Protein 3TKA (pdb70)

CATH classification: 3.40.50.150 (+1 more: 1.10.150.170)

GO terms:
  GO:0071424 rRNA (cytosine-N4-)-methyltransferase activity (F, IDA)
  GO:0005737 cytoplasm (C, IDA)
  GO:0005829 cytosol (C, IDA)
  GO:0042803 protein homodimerization activity (F, IDA)
  GO:0070475 rRNA base methylation (P, IMP)

Nearest PDB structures (foldseek):
  3tka-assembly1_A-2  TM=1.004E+00  e=1.136E-60  Escherichia coli K-12
  1wg8-assembly2_B  TM=9.439E-01  e=3.857E-32  Thermus thermophilus
  1n2x-assembly1_A  TM=9.020E-01  e=1.148E-28  Thermotoga maritima
  8ipk-assembly1_A  TM=8.976E-01  e=7.540E-28  Homo sapiens
  1n2x-assembly2_B  TM=8.901E-01  e=4.864E-25  Thermotoga maritima

Radius of gyration: 19.72 Å; Cα contacts (8 Å, |Δi|>4): 583; chains: 1; bounding box: 43×58×46 Å

Structure (mmCIF, N/CA/C/O backbone):
data_3TKA
#
_entry.id   3TKA
#
_cell.length_a   85.660
_cell.length_b   85.660
_cell.length_c   107.059
_cell.angle_alpha   90.00
_cell.angle_beta   90.00
_cell.angle_gamma   90.00
#
_symmetry.space_group_name_H-M   'I 41'
#
loop_
_entity.id
_entity.type
_entity.pdbx_description
1 polymer 'Ribosomal RNA small subunit methyltransferase H'
2 non-polymer S-ADENOSYLMETHIONINE
3 non-polymer 4-AMINO-1-BETA-D-RIBOFURANOSYL-2(1H)-PYRIMIDINONE
4 non-polymer 'SULFATE ION'
5 non-polymer 'TETRAETHYLENE GLYCOL'
6 water water
#
loop_
_atom_site.group_PDB
_atom_site.id
_atom_site.type_symbol
_atom_site.label_atom_id
_atom_site.label_alt_id
_atom_site.label_comp_id
_atom_site.label_asym_id
_atom_site.label_entity_id
_atom_site.label_seq_id
_atom_site.pdbx_PDB_ins_code
_atom_site.Cartn_x
_atom_site.Cartn_y
_atom_site.Cartn_z
_atom_site.occupancy
_atom_site.B_iso_or_equiv
_atom_site.auth_seq_id
_atom_site.auth_comp_id
_atom_site.auth_asym_id
_atom_site.auth_atom_id
_atom_site.pdbx_PDB_model_num
ATOM 1 N N . THR A 1 42 ? 47.233 5.801 0.945 1.00 79.18 8 THR A N 1
ATOM 2 C CA . THR A 1 42 ? 45.904 5.793 1.557 1.00 77.16 8 THR A CA 1
ATOM 3 C C . THR A 1 42 ? 45.896 6.518 2.901 1.00 72.59 8 THR A C 1
ATOM 4 O O . THR A 1 42 ? 46.931 6.637 3.564 1.00 71.94 8 THR A O 1
ATOM 8 N N . THR A 1 43 ? 44.725 7.005 3.302 1.00 52.62 9 THR A N 1
ATOM 9 C CA . THR A 1 43 ? 44.608 7.710 4.575 1.00 48.44 9 THR A CA 1
ATOM 10 C C . THR A 1 43 ? 43.652 7.035 5.546 1.00 48.74 9 THR A C 1
ATOM 11 O O . THR A 1 43 ? 42.730 6.320 5.152 1.00 46.08 9 THR A O 1
ATOM 15 N N . VAL A 1 44 ? 43.900 7.277 6.826 1.00 49.20 10 VAL A N 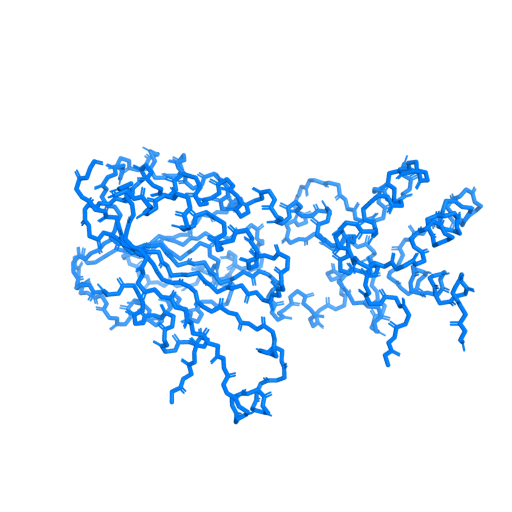1
ATOM 16 C CA . VAL A 1 44 ? 42.990 6.882 7.879 1.00 49.57 10 VAL A CA 1
ATOM 17 C C . VAL A 1 44 ? 41.670 7.615 7.679 1.00 47.42 10 VAL A C 1
ATOM 18 O O . VAL A 1 44 ? 40.597 7.001 7.645 1.00 45.21 10 VAL A O 1
ATOM 22 N N . LEU A 1 45 ? 41.755 8.925 7.498 1.00 53.51 11 LEU A N 1
ATOM 23 C CA . LEU A 1 45 ? 40.570 9.767 7.449 1.00 52.75 11 LEU A CA 1
ATOM 24 C C . LEU A 1 45 ? 39.601 9.414 6.327 1.00 53.04 11 LEU A C 1
ATOM 25 O O . LEU A 1 45 ? 38.391 9.455 6.531 1.00 55.30 11 LEU A O 1
ATOM 30 N N . LEU A 1 46 ? 40.105 9.078 5.146 1.00 47.07 12 LEU A N 1
ATOM 31 C CA . LEU A 1 46 ? 39.194 8.744 4.058 1.00 48.10 12 LEU A CA 1
ATOM 32 C C . LEU A 1 46 ? 39.108 7.257 3.706 1.00 47.65 12 LEU A C 1
ATOM 33 O O . LEU A 1 46 ? 38.036 6.661 3.780 1.00 48.00 12 LEU A O 1
ATOM 38 N N . ASP A 1 47 ? 40.234 6.666 3.322 1.00 49.51 13 ASP A N 1
ATOM 39 C CA . ASP A 1 47 ? 40.265 5.265 2.899 1.00 51.99 13 ASP A CA 1
ATOM 40 C C . ASP A 1 47 ? 39.938 4.228 3.978 1.00 50.80 13 ASP A C 1
ATOM 41 O O . 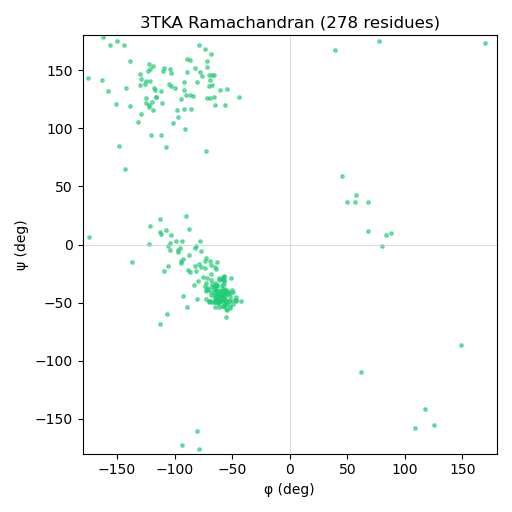ASP A 1 47 ? 39.196 3.280 3.733 1.00 50.10 13 ASP A O 1
ATOM 46 N N . GLU A 1 48 ? 40.488 4.425 5.169 1.00 39.78 14 GLU A N 1
ATOM 47 C CA . GLU A 1 48 ? 40.301 3.500 6.289 1.00 39.79 14 GLU A CA 1
ATOM 48 C C . GLU A 1 48 ? 38.891 3.631 6.845 1.00 38.58 14 GLU A C 1
ATOM 49 O O . GLU A 1 48 ? 38.245 2.642 7.195 1.00 41.25 14 GLU A O 1
ATOM 55 N N . ALA A 1 49 ? 38.394 4.855 6.887 1.00 40.37 15 ALA A N 1
ATOM 56 C CA . ALA A 1 49 ? 37.066 5.076 7.423 1.00 40.12 15 ALA A CA 1
ATOM 57 C C . ALA A 1 49 ? 36.012 4.369 6.565 1.00 41.42 15 ALA A C 1
ATOM 58 O O . ALA A 1 49 ? 35.112 3.705 7.089 1.00 41.19 15 ALA A O 1
ATOM 60 N N . VAL A 1 50 ? 36.148 4.498 5.249 1.00 39.10 16 VAL A N 1
ATOM 61 C CA . VAL A 1 50 ? 35.243 3.851 4.303 1.00 40.65 16 VAL A CA 1
ATOM 62 C C . VAL A 1 50 ? 35.389 2.319 4.305 1.00 39.75 16 VAL A C 1
ATOM 63 O O . VAL A 1 50 ? 34.394 1.598 4.236 1.00 39.17 16 VAL A O 1
ATOM 67 N N . ASN A 1 51 ? 36.628 1.840 4.380 1.00 40.60 17 ASN A N 1
ATOM 68 C CA . ASN A 1 51 ? 36.912 0.423 4.587 1.00 40.30 17 ASN A CA 1
ATOM 69 C C . ASN A 1 51 ? 36.137 -0.107 5.793 1.00 41.86 17 ASN A C 1
ATOM 70 O O . ASN A 1 51 ? 35.583 -1.206 5.758 1.00 41.39 17 ASN A O 1
ATOM 75 N N . GLY A 1 52 ? 36.096 0.696 6.853 1.00 39.67 18 GLY A N 1
ATOM 76 C CA . GLY A 1 52 ? 35.446 0.309 8.093 1.00 38.59 18 GLY A CA 1
ATOM 77 C C . GLY A 1 52 ? 33.989 -0.066 7.936 1.00 38.49 18 GLY A C 1
ATOM 78 O O . GLY A 1 52 ? 33.455 -0.858 8.718 1.00 39.23 18 GLY A O 1
ATOM 79 N N . LEU A 1 53 ? 33.340 0.507 6.929 1.00 35.46 19 LEU A N 1
ATOM 80 C CA . LEU A 1 53 ? 31.933 0.219 6.668 1.00 35.51 19 LEU A CA 1
ATOM 81 C C . LEU A 1 53 ? 31.693 -1.167 6.068 1.00 34.98 19 LEU A C 1
ATOM 82 O O . LEU A 1 53 ? 30.557 -1.624 6.040 1.00 37.07 19 LEU A O 1
ATOM 87 N N . ASN A 1 54 ? 32.749 -1.823 5.585 1.00 41.04 20 ASN A N 1
ATOM 88 C CA . ASN A 1 54 ? 32.623 -3.143 4.942 1.00 42.70 20 ASN A CA 1
ATOM 89 C C . ASN A 1 54 ? 31.469 -3.178 3.950 1.00 43.28 20 ASN A C 1
ATOM 90 O O . ASN A 1 54 ? 30.541 -3.972 4.084 1.00 45.58 20 ASN A O 1
ATOM 95 N N . ILE A 1 55 ? 31.531 -2.296 2.962 1.00 39.78 21 ILE A N 1
ATOM 96 C CA . ILE A 1 55 ? 30.437 -2.114 2.030 1.00 41.61 21 ILE A CA 1
ATOM 97 C C . ILE A 1 55 ? 30.155 -3.329 1.137 1.00 42.78 21 ILE A C 1
ATOM 98 O O . ILE A 1 55 ? 31.062 -3.874 0.499 1.00 43.67 21 ILE A O 1
ATOM 103 N N . ARG A 1 56 ? 28.898 -3.766 1.126 1.00 45.58 22 ARG A N 1
ATOM 104 C CA . ARG A 1 56 ? 28.425 -4.657 0.073 1.00 48.42 22 ARG A CA 1
ATOM 105 C C . ARG A 1 56 ? 27.572 -3.844 -0.898 1.00 48.93 22 ARG A C 1
ATOM 106 O O . ARG A 1 56 ? 26.955 -2.849 -0.504 1.00 48.03 22 ARG A O 1
ATOM 114 N N . PRO A 1 57 ? 27.547 -4.261 -2.171 1.00 49.49 23 PRO A N 1
ATOM 115 C CA . PRO A 1 57 ? 26.917 -3.510 -3.268 1.00 50.93 23 PRO A CA 1
ATOM 116 C C . PRO A 1 57 ? 25.422 -3.262 -3.073 1.00 51.33 23 PRO A C 1
ATOM 117 O O . PRO A 1 57 ? 24.924 -2.248 -3.548 1.00 53.09 23 PRO A O 1
ATOM 121 N N . ASP A 1 58 ? 24.731 -4.159 -2.381 1.00 58.97 24 ASP A N 1
ATOM 122 C CA . ASP A 1 58 ? 23.287 -4.049 -2.191 1.00 60.55 24 ASP A CA 1
ATOM 123 C C . ASP A 1 58 ? 22.913 -3.641 -0.764 1.00 61.24 24 ASP A C 1
ATOM 124 O O . ASP A 1 58 ? 21.749 -3.739 -0.363 1.00 62.65 24 ASP A O 1
ATOM 129 N N . GLY A 1 59 ? 23.907 -3.193 0.001 1.00 46.29 25 GLY A N 1
ATOM 130 C CA . GLY A 1 59 ? 23.706 -2.808 1.378 1.00 44.57 25 GLY A CA 1
ATOM 131 C C . GLY A 1 59 ? 23.082 -1.437 1.513 1.00 44.75 25 GLY A C 1
ATOM 132 O O . GLY A 1 59 ? 22.946 -0.708 0.530 1.00 42.97 25 GLY A O 1
ATOM 133 N N . ILE A 1 60 ? 22.709 -1.095 2.746 1.00 44.81 26 ILE A N 1
ATOM 134 C CA . ILE A 1 60 ? 22.091 0.189 3.062 1.00 42.55 26 ILE A CA 1
ATOM 135 C C . ILE A 1 60 ? 22.901 0.939 4.118 1.00 43.04 26 ILE A C 1
ATOM 136 O O . ILE A 1 60 ? 23.063 0.479 5.250 1.00 42.59 26 ILE A O 1
ATOM 141 N N . TYR A 1 61 ? 23.407 2.106 3.740 1.00 41.43 27 TYR A N 1
ATOM 142 C CA . TYR A 1 61 ? 24.388 2.805 4.557 1.00 38.81 27 TYR A CA 1
ATOM 143 C C . TYR A 1 61 ? 23.923 4.198 4.962 1.00 39.99 27 TYR A C 1
ATOM 144 O O . TYR A 1 61 ? 23.119 4.825 4.267 1.00 40.18 27 TYR A O 1
ATOM 153 N N . ILE A 1 62 ? 24.404 4.660 6.114 1.00 32.11 28 ILE A N 1
ATOM 154 C CA . ILE A 1 62 ? 24.173 6.035 6.513 1.00 31.34 28 ILE A CA 1
ATOM 155 C C . ILE A 1 62 ? 25.480 6.828 6.601 1.00 31.53 28 ILE A C 1
ATOM 156 O O . ILE A 1 62 ? 26.436 6.399 7.248 1.00 30.54 28 ILE A O 1
ATOM 161 N N . ASP A 1 63 ? 25.527 7.964 5.908 1.00 35.11 29 ASP A N 1
ATOM 162 C CA . ASP A 1 63 ? 26.578 8.951 6.141 1.00 33.92 29 ASP A CA 1
ATOM 163 C C . ASP A 1 63 ? 25.921 10.025 6.985 1.00 34.06 29 ASP A C 1
ATOM 164 O O . ASP A 1 63 ? 25.118 10.808 6.473 1.00 34.66 29 ASP A O 1
ATOM 169 N N . GLY A 1 64 ? 26.236 10.043 8.279 1.00 29.70 30 GLY A N 1
ATOM 170 C CA . GLY A 1 64 ? 25.572 10.928 9.221 1.00 26.36 30 GLY A CA 1
ATOM 171 C C . GLY A 1 64 ? 26.115 12.349 9.253 1.00 28.79 30 GLY A C 1
ATOM 172 O O . GLY A 1 64 ? 25.562 13.214 9.964 1.00 28.75 30 GLY A O 1
ATOM 173 N N . THR A 1 65 ? 27.166 12.593 8.465 1.00 27.69 31 THR A N 1
ATOM 174 C CA . THR A 1 65 ? 27.887 13.856 8.470 1.00 26.39 31 THR A CA 1
ATOM 175 C C . THR A 1 65 ? 28.317 14.207 7.028 1.00 28.97 31 THR A C 1
ATOM 176 O O . THR A 1 65 ? 29.519 14.257 6.706 1.00 26.13 31 THR A O 1
ATOM 180 N N . PHE A 1 66 ? 27.323 14.446 6.172 1.00 28.80 32 PHE A N 1
ATOM 181 C CA . PHE A 1 66 ? 27.556 14.625 4.749 1.00 30.75 32 PHE A CA 1
ATOM 182 C C . PHE A 1 66 ? 28.687 15.620 4.420 1.00 31.41 32 PHE A C 1
ATOM 183 O O . PHE A 1 66 ? 29.562 15.335 3.587 1.00 30.04 32 PHE A O 1
ATOM 191 N N . GLY A 1 67 ? 28.652 16.788 5.062 1.00 32.15 33 GLY A N 1
ATOM 192 C CA . GLY A 1 67 ? 29.663 17.808 4.829 1.00 31.60 33 GLY A CA 1
ATOM 193 C C . GLY A 1 67 ? 29.690 18.299 3.390 1.00 33.59 33 GLY A C 1
ATOM 194 O O . GLY A 1 67 ? 28.764 18.998 2.962 1.00 34.16 33 GLY A O 1
ATOM 195 N N . ARG A 1 68 ? 30.739 17.943 2.648 1.00 35.91 34 ARG A N 1
ATOM 196 C CA . ARG A 1 68 ? 30.831 18.311 1.236 1.00 37.79 34 ARG A CA 1
ATOM 197 C C . ARG A 1 68 ? 30.735 17.086 0.300 1.00 39.84 34 ARG A C 1
ATOM 198 O O . ARG A 1 68 ? 30.983 17.174 -0.905 1.00 37.27 34 ARG A O 1
ATOM 206 N N . GLY A 1 69 ? 30.357 15.950 0.887 1.00 37.95 35 GLY A N 1
ATOM 207 C CA . GLY A 1 69 ? 30.052 14.739 0.153 1.00 36.55 35 GLY A CA 1
ATOM 208 C C . GLY A 1 69 ? 31.223 13.824 -0.143 1.00 40.73 35 GLY A C 1
ATOM 209 O O . GLY A 1 69 ? 31.085 12.887 -0.927 1.00 42.17 35 GLY A O 1
ATOM 210 N N . GLY A 1 70 ? 32.379 14.087 0.458 1.00 48.32 36 GLY A N 1
ATOM 211 C CA . GLY A 1 70 ? 33.555 13.269 0.192 1.00 48.10 36 GLY A CA 1
ATOM 212 C C . GLY A 1 70 ? 33.315 11.791 0.455 1.00 47.63 36 GLY A C 1
ATOM 213 O O . GLY A 1 70 ? 33.380 10.937 -0.454 1.00 47.94 36 GLY A O 1
ATOM 214 N N . HIS A 1 71 ? 33.013 11.488 1.713 1.00 38.38 37 HIS A N 1
ATOM 215 C CA . HIS A 1 71 ? 32.681 10.121 2.079 1.00 39.50 37 HIS A CA 1
ATOM 216 C C . HIS A 1 71 ? 31.477 9.616 1.294 1.00 40.11 37 HIS A C 1
ATOM 217 O O . HIS A 1 71 ? 31.511 8.504 0.798 1.00 40.91 37 HIS A O 1
ATOM 224 N N . SER A 1 72 ? 30.440 10.438 1.156 1.00 35.15 38 SER A N 1
ATOM 225 C CA . SER A 1 72 ? 29.220 10.012 0.478 1.00 36.70 38 SER A CA 1
ATOM 226 C C . SER A 1 72 ? 29.502 9.578 -0.959 1.00 38.61 38 SER A C 1
ATOM 227 O O . SER A 1 72 ? 29.025 8.524 -1.395 1.00 39.51 38 SER A O 1
ATOM 230 N N . ARG A 1 73 ? 30.284 10.370 -1.690 1.00 41.89 39 ARG A N 1
ATOM 231 C CA A ARG A 1 73 ? 30.640 10.045 -3.069 0.51 44.06 39 ARG A CA 1
ATOM 232 C CA B ARG A 1 73 ? 30.582 10.016 -3.066 0.49 43.97 39 ARG A CA 1
ATOM 233 C C . ARG A 1 73 ? 31.450 8.755 -3.091 1.00 45.64 39 ARG A C 1
ATOM 234 O O . ARG A 1 73 ? 31.213 7.850 -3.911 1.00 45.65 39 ARG A O 1
ATOM 249 N N . LEU A 1 74 ? 32.407 8.671 -2.163 1.00 50.76 40 LEU A N 1
ATOM 250 C CA . LEU A 1 74 ? 33.233 7.468 -2.044 1.00 51.40 40 LEU A CA 1
ATOM 251 C C . LEU A 1 74 ? 32.402 6.183 -1.822 1.00 52.45 40 LEU A C 1
ATOM 252 O O . LEU A 1 74 ? 32.679 5.134 -2.396 1.00 52.58 40 LEU A O 1
ATOM 257 N N . ILE A 1 75 ? 31.384 6.280 -0.975 1.00 43.40 41 ILE A N 1
ATOM 258 C CA . ILE A 1 75 ? 30.514 5.162 -0.640 1.00 42.81 41 ILE A CA 1
ATOM 259 C C . ILE A 1 75 ? 29.660 4.803 -1.842 1.00 43.39 41 ILE A C 1
ATOM 260 O O . ILE A 1 75 ? 29.558 3.631 -2.223 1.00 43.77 41 ILE A O 1
ATOM 265 N N . LEU A 1 76 ? 29.048 5.821 -2.436 1.00 45.08 42 LEU A N 1
ATOM 266 C CA . LEU A 1 76 ? 28.235 5.622 -3.623 1.00 49.37 42 LEU A CA 1
ATOM 267 C C . LEU A 1 76 ? 28.994 4.888 -4.717 1.00 49.07 42 LEU A C 1
ATOM 268 O O . LEU A 1 76 ? 28.435 4.014 -5.369 1.00 48.47 42 LEU A O 1
ATOM 273 N N . SER A 1 77 ? 30.262 5.241 -4.915 1.00 59.13 43 SER A N 1
ATOM 274 C CA . SER A 1 77 ? 31.050 4.613 -5.975 1.00 60.78 43 SER A CA 1
ATOM 275 C C . SER A 1 77 ? 31.239 3.112 -5.744 1.00 61.38 43 SER A C 1
ATOM 276 O O . SER A 1 77 ? 31.638 2.386 -6.653 1.00 61.47 43 SER A O 1
ATOM 279 N N . GLN A 1 78 ? 30.963 2.656 -4.527 1.00 61.16 44 GLN A N 1
ATOM 280 C CA . GLN A 1 78 ? 31.130 1.242 -4.179 1.00 59.83 44 GLN A CA 1
ATOM 281 C C . GLN A 1 78 ? 29.794 0.513 -4.106 1.00 60.66 44 GLN A C 1
ATOM 282 O O . GLN A 1 78 ? 29.753 -0.696 -3.924 1.00 61.84 44 GLN A O 1
ATOM 288 N N . LEU A 1 79 ? 28.701 1.255 -4.265 1.00 52.55 45 LEU A N 1
ATOM 289 C CA . LEU A 1 79 ? 27.367 0.663 -4.251 1.00 52.45 45 LEU A CA 1
ATOM 290 C C . LEU A 1 79 ? 26.938 0.223 -5.642 1.00 54.51 45 LEU A C 1
ATOM 291 O O . LEU A 1 79 ? 27.328 0.822 -6.651 1.00 57.97 45 LEU A O 1
ATOM 296 N N . GLY A 1 80 ? 26.145 -0.841 -5.685 1.00 49.61 46 GLY A N 1
ATOM 297 C CA . GLY A 1 80 ? 25.545 -1.313 -6.921 1.00 49.88 46 GLY A CA 1
ATOM 298 C C . GLY A 1 80 ? 24.169 -0.690 -7.051 1.00 50.60 46 GLY A C 1
ATOM 299 O O . GLY A 1 80 ? 23.792 0.174 -6.250 1.00 47.77 46 GLY A O 1
ATOM 300 N N . GLU A 1 81 ? 23.407 -1.133 -8.042 1.00 67.95 47 GLU A N 1
ATOM 301 C CA . GLU A 1 81 ? 22.118 -0.524 -8.330 1.00 70.71 47 GLU A CA 1
ATOM 302 C C . GLU A 1 81 ? 21.078 -0.781 -7.229 1.00 72.10 47 GLU A C 1
ATOM 303 O O . GLU A 1 81 ? 20.072 -0.080 -7.149 1.00 73.97 47 GLU A O 1
ATOM 309 N N . GLU A 1 82 ? 21.325 -1.773 -6.376 1.00 67.25 48 GLU A N 1
ATOM 310 C CA . GLU A 1 82 ? 20.404 -2.082 -5.282 1.00 66.98 48 GLU A CA 1
ATOM 311 C C . GLU A 1 82 ? 20.848 -1.432 -3.972 1.00 63.33 48 GLU A C 1
ATOM 312 O O . GLU A 1 82 ? 20.152 -1.503 -2.950 1.00 61.11 48 GLU A O 1
ATOM 318 N N . GLY A 1 83 ? 22.014 -0.798 -4.008 1.00 58.34 49 GLY A N 1
ATOM 319 C CA . GLY A 1 83 ? 22.536 -0.123 -2.836 1.00 56.17 49 GLY A CA 1
ATOM 320 C C . GLY A 1 83 ? 21.774 1.151 -2.516 1.00 56.75 49 GLY A C 1
ATOM 321 O O . GLY A 1 83 ? 21.117 1.743 -3.379 1.00 55.75 49 GLY A O 1
ATOM 322 N N . ARG A 1 84 ? 21.858 1.578 -1.264 1.00 56.30 50 ARG A N 1
ATOM 323 C CA . ARG A 1 84 ? 21.194 2.803 -0.861 1.00 56.88 50 ARG A CA 1
ATOM 324 C C . ARG A 1 84 ? 22.051 3.573 0.144 1.00 56.69 50 ARG A C 1
ATOM 325 O O . ARG A 1 84 ? 22.614 2.989 1.077 1.00 54.85 50 ARG A O 1
ATOM 333 N N . LEU A 1 85 ? 22.161 4.882 -0.077 1.00 40.80 51 LEU A N 1
ATOM 334 C CA . LEU A 1 85 ? 22.857 5.766 0.843 1.00 38.06 51 LEU A CA 1
ATOM 335 C C . LEU A 1 85 ? 21.915 6.829 1.385 1.00 38.95 51 LEU A C 1
ATOM 336 O O . LEU A 1 85 ? 21.300 7.588 0.636 1.00 41.34 51 LEU A O 1
ATOM 341 N N . LEU A 1 86 ? 21.803 6.874 2.702 1.00 41.69 52 LEU A N 1
ATOM 342 C CA . LEU A 1 86 ? 21.034 7.905 3.361 1.00 39.13 52 LEU A CA 1
ATOM 343 C C . LEU A 1 86 ? 22.000 8.818 4.108 1.00 39.39 52 LEU A C 1
ATOM 344 O O . LEU A 1 86 ? 22.780 8.365 4.956 1.00 40.59 52 LEU A O 1
ATOM 349 N N . ALA A 1 87 ? 21.970 10.102 3.764 1.00 36.55 53 ALA A N 1
ATOM 350 C CA . ALA A 1 87 ? 22.902 11.077 4.331 1.00 34.12 53 ALA A CA 1
ATOM 351 C C . ALA A 1 87 ? 22.191 12.054 5.263 1.00 35.84 53 ALA A C 1
ATOM 352 O O . ALA A 1 87 ? 21.019 12.364 5.063 1.00 35.30 53 ALA A O 1
ATOM 354 N N . ILE A 1 88 ? 22.916 12.537 6.274 1.00 33.12 54 ILE A N 1
ATOM 355 C CA . ILE A 1 88 ? 22.409 13.539 7.202 1.00 32.53 54 ILE 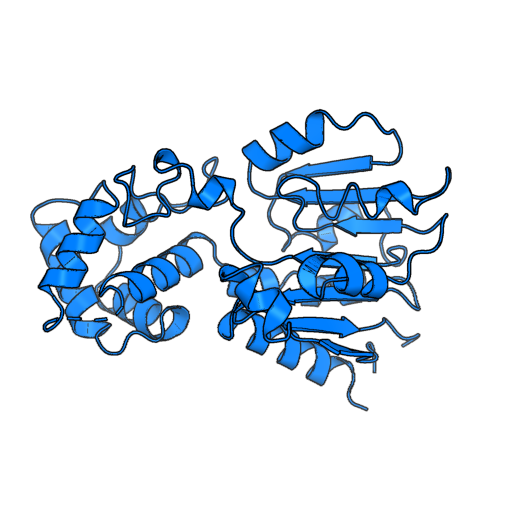A CA 1
ATOM 356 C C . ILE A 1 88 ? 23.401 14.695 7.363 1.00 32.11 54 ILE A C 1
ATOM 357 O O . ILE A 1 88 ? 24.629 14.509 7.298 1.00 28.71 54 ILE A O 1
ATOM 362 N N . ASP A 1 89 ? 22.858 15.890 7.564 1.00 31.03 55 ASP A N 1
ATOM 363 C CA . ASP A 1 89 ? 23.658 17.016 8.032 1.00 30.24 55 ASP A CA 1
ATOM 364 C C . ASP A 1 89 ? 22.727 18.110 8.562 1.00 32.32 55 ASP A C 1
ATOM 365 O O . ASP A 1 89 ? 21.642 18.355 8.006 1.00 31.65 55 ASP A O 1
ATOM 370 N N . ARG A 1 90 ? 23.147 18.749 9.651 1.00 32.24 56 ARG A N 1
ATOM 371 C CA . ARG A 1 90 ? 22.332 19.780 10.270 1.00 33.53 56 ARG A CA 1
ATOM 372 C C . ARG A 1 90 ? 22.614 21.148 9.634 1.00 31.56 56 ARG A C 1
ATOM 373 O O . ARG A 1 90 ? 21.899 22.112 9.889 1.00 33.17 56 ARG A O 1
ATOM 381 N N . ASP A 1 91 ? 23.647 21.219 8.800 1.00 28.57 57 ASP A N 1
ATOM 382 C CA . ASP A 1 91 ? 24.033 22.468 8.129 1.00 27.00 57 ASP A CA 1
ATOM 383 C C . ASP A 1 91 ? 23.384 22.625 6.762 1.00 28.46 57 ASP A C 1
ATOM 384 O O . ASP A 1 91 ? 23.642 21.837 5.858 1.00 31.26 57 ASP A O 1
ATOM 389 N N . PRO A 1 92 ? 22.545 23.658 6.604 1.00 30.21 58 PRO A N 1
ATOM 390 C CA . PRO A 1 92 ? 21.878 23.949 5.327 1.00 31.01 58 PRO A CA 1
ATOM 391 C C . PRO A 1 92 ? 22.848 23.981 4.157 1.00 29.97 58 PRO A C 1
ATOM 392 O O . PRO A 1 92 ? 22.476 23.524 3.095 1.00 33.55 58 PRO A O 1
ATOM 396 N N . GLN A 1 93 ? 24.047 24.525 4.321 1.00 38.72 59 GLN A N 1
ATOM 397 C CA . GLN A 1 93 ? 24.964 24.612 3.187 1.00 40.86 59 GLN A CA 1
ATOM 398 C C . GLN A 1 93 ? 25.365 23.203 2.720 1.00 40.73 59 GLN A C 1
ATOM 399 O O . GLN A 1 93 ? 25.518 22.926 1.519 1.00 41.58 59 GLN A O 1
ATOM 405 N N . ALA A 1 94 ? 25.506 22.306 3.689 1.00 31.00 60 ALA A N 1
ATOM 406 C CA . ALA A 1 94 ? 25.785 20.917 3.380 1.00 33.21 60 ALA A CA 1
ATOM 407 C C . ALA A 1 94 ? 24.608 20.309 2.595 1.00 32.31 60 ALA A C 1
ATOM 408 O O . ALA A 1 94 ? 24.806 19.622 1.593 1.00 31.52 60 ALA A O 1
ATOM 410 N N . ILE A 1 95 ? 23.384 20.610 3.026 1.00 29.88 61 ILE A N 1
ATOM 411 C CA . ILE A 1 95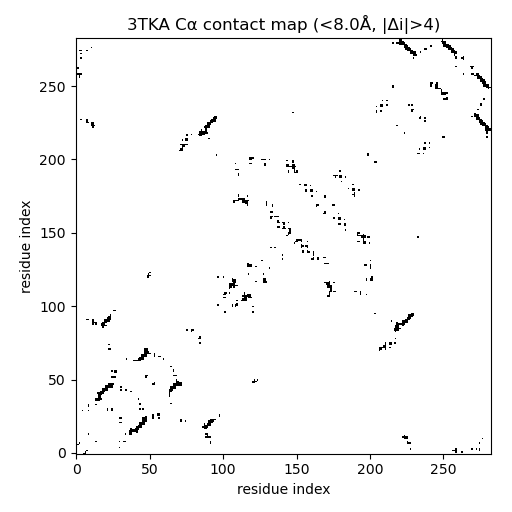 ? 22.195 20.180 2.290 1.00 30.42 61 ILE A CA 1
ATOM 412 C C . ILE A 1 95 ? 22.213 20.716 0.852 1.00 32.08 61 ILE A C 1
ATOM 413 O O . ILE A 1 95 ? 21.824 20.017 -0.086 1.00 33.36 61 ILE A O 1
ATOM 418 N N . ALA A 1 96 ? 22.653 21.964 0.693 1.00 34.69 62 ALA A N 1
ATOM 419 C CA . ALA A 1 96 ? 22.745 22.619 -0.611 1.00 33.66 62 ALA A CA 1
ATOM 420 C C . ALA A 1 96 ? 23.716 21.866 -1.509 1.00 36.34 62 ALA A C 1
ATOM 421 O O . ALA A 1 96 ? 23.460 21.712 -2.707 1.00 38.44 62 ALA A O 1
ATOM 423 N N . VAL A 1 97 ? 24.833 21.403 -0.951 1.00 37.20 63 VAL A N 1
ATOM 424 C CA . VAL A 1 97 ? 25.689 20.522 -1.751 1.00 37.34 63 VAL A CA 1
ATOM 425 C C . VAL A 1 97 ? 25.017 19.188 -2.077 1.00 38.89 63 VAL A C 1
ATOM 426 O O . VAL A 1 97 ? 25.024 18.756 -3.222 1.00 40.76 63 VAL A O 1
ATOM 430 N N . ALA A 1 98 ? 24.464 18.521 -1.067 1.00 41.04 64 ALA A N 1
ATOM 431 C CA . ALA A 1 98 ? 23.856 17.195 -1.243 1.00 40.41 64 ALA A CA 1
ATOM 432 C C . ALA A 1 98 ? 22.747 17.196 -2.281 1.00 41.56 64 ALA A C 1
ATOM 433 O O . ALA A 1 98 ? 22.527 16.206 -2.963 1.00 47.69 64 ALA A O 1
ATOM 435 N N . LYS A 1 99 ? 22.064 18.325 -2.384 1.00 40.76 65 LYS A N 1
ATOM 436 C CA . LYS A 1 99 ? 20.892 18.518 -3.220 1.00 43.87 65 LYS A CA 1
ATOM 437 C C . LYS A 1 99 ? 21.216 18.310 -4.697 1.00 45.69 65 LYS A C 1
ATOM 438 O O . LYS A 1 99 ? 20.352 17.937 -5.498 1.00 44.93 65 LYS A O 1
ATOM 444 N N . THR A 1 100 ? 22.465 18.590 -5.045 1.00 59.00 66 THR A N 1
ATOM 445 C CA . THR A 1 100 ? 22.905 18.591 -6.425 1.00 60.70 66 THR A CA 1
ATOM 446 C C . THR A 1 100 ? 23.228 17.173 -6.882 1.00 63.17 66 THR A C 1
ATOM 447 O O . THR A 1 100 ? 23.266 16.889 -8.083 1.00 67.96 66 THR A O 1
ATOM 451 N N . ILE A 1 101 ? 23.439 16.280 -5.920 1.00 54.69 67 ILE A N 1
ATOM 452 C CA . ILE A 1 101 ? 23.687 14.883 -6.233 1.00 55.25 67 ILE A CA 1
ATOM 453 C C . ILE A 1 101 ? 22.452 14.263 -6.880 1.00 58.68 67 ILE A C 1
ATOM 454 O O . ILE A 1 101 ? 21.366 14.221 -6.291 1.00 60.74 67 ILE A O 1
ATOM 459 N N . ASP A 1 102 ? 22.637 13.789 -8.102 1.00 58.67 68 ASP A N 1
ATOM 460 C CA . ASP A 1 102 ? 21.551 13.262 -8.902 1.00 61.99 68 ASP A CA 1
ATOM 461 C C . ASP A 1 102 ? 21.691 11.748 -8.972 1.00 60.96 68 ASP A C 1
ATOM 462 O O . ASP A 1 102 ? 22.275 11.216 -9.906 1.00 62.66 68 ASP A O 1
ATOM 467 N N . ASP A 1 103 ? 21.177 11.064 -7.960 1.00 55.60 69 ASP A N 1
ATOM 468 C CA . ASP A 1 103 ? 21.292 9.618 -7.866 1.00 55.52 69 ASP A CA 1
ATOM 469 C C . ASP A 1 103 ? 20.076 9.146 -7.103 1.00 55.24 69 ASP A C 1
ATOM 470 O O . ASP A 1 103 ? 19.842 9.581 -5.973 1.00 56.16 69 ASP A O 1
ATOM 475 N N . PRO A 1 104 ? 19.273 8.278 -7.730 1.00 54.85 70 PRO A N 1
ATOM 476 C CA . PRO A 1 104 ? 18.050 7.801 -7.076 1.00 55.80 70 PRO A CA 1
ATOM 477 C C . PRO A 1 104 ? 18.360 6.968 -5.832 1.00 54.05 70 PRO A C 1
ATOM 478 O O . PRO A 1 104 ? 17.501 6.821 -4.971 1.00 56.54 70 PRO A O 1
ATOM 482 N N . ARG A 1 105 ? 19.579 6.454 -5.725 1.00 50.69 71 ARG A N 1
ATOM 483 C CA . ARG A 1 105 ? 19.957 5.655 -4.555 1.00 53.05 71 ARG A CA 1
ATOM 484 C C . ARG A 1 105 ? 20.282 6.523 -3.338 1.00 54.14 71 ARG A C 1
ATOM 485 O O . ARG A 1 105 ? 20.306 6.037 -2.205 1.00 51.50 71 ARG A O 1
ATOM 493 N N . PHE A 1 106 ? 20.516 7.812 -3.583 1.00 50.62 72 PHE A N 1
ATOM 494 C CA . PHE A 1 106 ? 20.968 8.742 -2.550 1.00 46.38 72 PHE A CA 1
ATOM 495 C C . PHE A 1 106 ? 19.865 9.649 -2.042 1.00 46.01 72 PHE A C 1
ATOM 496 O O . PHE A 1 106 ? 19.097 10.186 -2.824 1.00 48.39 72 PHE A O 1
ATOM 504 N N . SER A 1 107 ? 19.792 9.841 -0.732 1.00 52.84 73 SER A N 1
ATOM 505 C CA . SER A 1 107 ? 18.905 10.863 -0.186 1.00 53.71 73 SER A CA 1
ATOM 506 C C . SER A 1 107 ? 19.577 11.615 0.956 1.00 53.22 73 SER A C 1
ATOM 507 O O . SER A 1 107 ? 20.521 11.114 1.581 1.00 51.42 73 SER A O 1
ATOM 510 N N . ILE A 1 108 ? 19.085 12.821 1.226 1.00 40.35 74 ILE A N 1
ATOM 511 C CA . ILE A 1 108 ? 19.642 13.618 2.307 1.00 41.81 74 ILE A CA 1
ATOM 512 C C . ILE A 1 108 ? 18.578 14.062 3.325 1.00 40.41 74 ILE A C 1
ATOM 513 O O . ILE A 1 108 ? 17.466 14.419 2.947 1.00 38.87 74 ILE A O 1
ATOM 518 N N . ILE A 1 109 ? 18.932 14.035 4.610 1.00 36.89 75 ILE A N 1
ATOM 519 C CA . ILE A 1 109 ? 18.063 14.561 5.659 1.00 37.62 75 ILE A CA 1
ATOM 520 C C . ILE A 1 109 ? 18.709 15.739 6.387 1.00 37.20 75 ILE A C 1
ATOM 521 O O . ILE A 1 109 ? 19.866 15.664 6.796 1.00 36.45 75 ILE A O 1
ATOM 526 N N . HIS A 1 110 ? 17.943 16.814 6.562 1.00 39.04 76 HIS A N 1
ATOM 527 C CA . HIS A 1 110 ? 18.408 17.959 7.319 1.00 37.77 76 HIS A CA 1
ATOM 528 C C . HIS A 1 110 ? 17.918 17.919 8.766 1.00 37.53 76 HIS A C 1
ATOM 529 O O . HIS A 1 110 ? 16.728 18.104 9.059 1.00 38.66 76 HIS A O 1
ATOM 536 N N . GLY A 1 111 ? 18.863 17.688 9.667 1.00 31.59 77 GLY A N 1
ATOM 537 C CA . GLY A 1 111 ? 18.587 17.578 11.080 1.00 30.71 77 GLY A CA 1
ATOM 538 C C . GLY A 1 111 ? 19.823 17.068 11.810 1.00 31.14 77 GLY A C 1
ATOM 539 O O . GLY A 1 111 ? 20.829 16.725 11.184 1.00 30.40 77 GLY A O 1
ATOM 540 N N . PRO A 1 112 ? 19.759 17.043 13.148 1.00 32.24 78 PRO A N 1
ATOM 541 C CA . PRO A 1 112 ? 20.869 16.539 13.969 1.00 29.70 78 PRO A CA 1
ATOM 542 C C . PRO A 1 112 ? 20.998 15.017 13.807 1.00 29.59 78 PRO A C 1
ATOM 543 O O . PRO A 1 112 ? 19.977 14.335 13.614 1.00 31.18 78 PRO A O 1
ATOM 547 N N . PHE A 1 113 ? 22.210 14.472 13.847 1.00 26.10 79 PHE A N 1
ATOM 548 C CA . PHE A 1 113 ? 22.312 13.018 13.729 1.00 25.82 79 PHE A CA 1
ATOM 549 C C . PHE A 1 113 ? 21.827 12.258 14.997 1.00 26.86 79 PHE A C 1
ATOM 550 O O . PHE A 1 113 ? 21.571 11.046 14.946 1.00 27.53 79 PHE A O 1
ATOM 558 N N . SER A 1 114 ? 21.606 12.989 16.095 1.00 34.29 80 SER A N 1
ATOM 559 C CA . SER A 1 114 ? 20.926 12.409 17.262 1.00 36.12 80 SER A CA 1
ATOM 560 C C . SER A 1 114 ? 19.531 11.829 16.963 1.00 36.99 80 SER A C 1
ATOM 561 O O . SER A 1 114 ? 19.086 10.923 17.652 1.00 38.98 80 SER A O 1
ATOM 564 N N . ALA A 1 115 ? 18.863 12.351 15.940 1.00 33.70 81 ALA A N 1
ATOM 565 C CA . ALA A 1 115 ? 17.543 11.860 15.562 1.00 35.08 81 ALA A CA 1
ATOM 566 C C . ALA A 1 115 ? 17.652 10.692 14.588 1.00 34.54 81 ALA A C 1
ATOM 567 O O . ALA A 1 115 ? 16.673 10.299 13.961 1.00 38.98 81 ALA A O 1
ATOM 569 N N . LEU A 1 116 ? 18.855 10.145 14.473 1.00 35.65 82 LEU A N 1
ATOM 570 C CA . LEU A 1 116 ? 19.135 9.047 13.557 1.00 35.17 82 LEU A CA 1
ATOM 571 C C . LEU A 1 116 ? 18.095 7.929 13.633 1.00 37.04 82 LEU A C 1
ATOM 572 O O . LEU A 1 116 ? 17.588 7.475 12.611 1.00 38.14 82 LEU A O 1
ATOM 577 N N . GLY A 1 117 ? 17.788 7.487 14.847 1.00 41.21 83 GLY A N 1
ATOM 578 C CA . GLY A 1 117 ? 16.827 6.419 15.051 1.00 39.32 83 GLY A CA 1
ATOM 579 C C . GLY A 1 117 ? 15.465 6.722 14.459 1.00 40.66 83 GLY A C 1
ATOM 580 O O . GLY A 1 117 ? 14.844 5.863 13.839 1.00 43.35 83 GLY A O 1
ATOM 581 N N . GLU A 1 118 ? 15.001 7.950 14.653 1.00 47.13 84 GLU A N 1
ATOM 582 C CA . GLU A 1 118 ? 13.717 8.375 14.124 1.00 49.78 84 GLU A CA 1
ATOM 583 C C . GLU A 1 118 ? 13.760 8.359 12.599 1.00 51.20 84 GLU A C 1
ATOM 584 O O . GLU A 1 118 ? 12.840 7.856 11.960 1.00 51.13 84 GLU A O 1
ATOM 590 N N . TYR A 1 119 ? 14.841 8.881 12.013 1.00 41.50 85 TYR A N 1
ATOM 591 C CA . TYR A 1 119 ? 14.897 8.956 10.558 1.00 42.62 85 TYR A CA 1
ATOM 592 C C . TYR A 1 119 ? 14.685 7.562 10.000 1.00 44.04 85 TYR A C 1
ATOM 593 O O . TYR A 1 119 ? 13.814 7.343 9.155 1.00 44.47 85 TYR A O 1
ATOM 602 N N . VAL A 1 120 ? 15.470 6.623 10.525 1.00 41.59 86 VAL A N 1
ATOM 603 C CA . VAL A 1 120 ? 15.425 5.215 10.138 1.00 41.28 86 VAL A CA 1
ATOM 604 C C . VAL A 1 120 ? 14.050 4.592 10.354 1.00 43.08 86 VAL A C 1
ATOM 605 O O . VAL A 1 120 ? 13.618 3.722 9.583 1.00 43.67 86 VAL A O 1
ATOM 609 N N . ALA A 1 121 ? 13.356 5.019 11.406 1.00 49.43 87 ALA A N 1
ATOM 610 C CA . ALA A 1 121 ? 12.019 4.486 11.635 1.00 51.57 87 ALA A CA 1
ATOM 611 C C . ALA A 1 121 ? 11.055 5.085 10.610 1.00 53.89 87 ALA A C 1
ATOM 612 O O . ALA A 1 121 ? 10.156 4.393 10.129 1.00 55.79 87 ALA A O 1
ATOM 614 N N . GLU A 1 122 ? 11.265 6.355 10.253 1.00 67.09 88 GLU A N 1
ATOM 615 C CA . GLU A 1 122 ? 10.383 7.028 9.299 1.00 69.30 88 GLU A CA 1
ATOM 616 C C . GLU A 1 122 ? 10.372 6.224 8.010 1.00 69.87 88 GLU A C 1
ATOM 617 O O . GLU A 1 122 ? 9.371 6.186 7.293 1.00 69.97 88 GLU A O 1
ATOM 623 N N . ARG A 1 123 ? 11.495 5.569 7.732 1.00 54.82 89 ARG A N 1
ATOM 624 C CA . ARG A 1 123 ? 11.669 4.845 6.480 1.00 55.79 89 ARG A CA 1
ATOM 625 C C . ARG A 1 123 ? 11.523 3.328 6.605 1.00 53.76 89 ARG A C 1
ATOM 626 O O . ARG A 1 123 ? 11.784 2.599 5.648 1.00 54.01 89 ARG A O 1
ATOM 634 N N . ASP A 1 124 ? 11.102 2.861 7.775 1.00 62.07 90 ASP A N 1
ATOM 635 C CA . ASP A 1 124 ? 10.937 1.429 8.003 1.00 65.42 90 ASP A CA 1
ATOM 636 C C . ASP A 1 124 ? 12.250 0.684 7.756 1.00 62.46 90 ASP A C 1
ATOM 637 O O . ASP A 1 124 ? 12.274 -0.376 7.142 1.00 63.53 90 ASP A O 1
ATOM 642 N N . LEU A 1 125 ? 13.350 1.247 8.233 1.00 53.06 91 LEU A N 1
ATOM 643 C CA . LEU A 1 125 ? 14.654 0.646 7.992 1.00 51.54 91 LEU A CA 1
ATOM 644 C C . LEU A 1 125 ? 15.254 0.097 9.272 1.00 50.46 91 LEU A C 1
ATOM 645 O O . LEU A 1 125 ? 16.415 -0.299 9.298 1.00 50.07 91 LEU A O 1
ATOM 650 N N . ILE A 1 126 ? 14.452 0.076 10.330 1.00 51.23 92 ILE A N 1
ATOM 651 C CA . ILE A 1 126 ? 14.910 -0.427 11.612 1.00 52.19 92 ILE A CA 1
ATOM 652 C C . ILE A 1 126 ? 15.43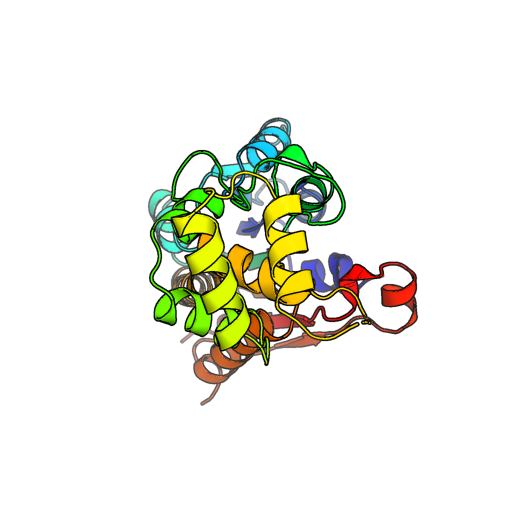5 -1.849 11.474 1.00 52.95 92 ILE A C 1
ATOM 653 O O . ILE A 1 126 ? 14.710 -2.747 11.064 1.00 55.54 92 ILE A O 1
ATOM 658 N N . GLY A 1 127 ? 16.706 -2.047 11.806 1.00 48.65 93 GLY A N 1
ATOM 659 C CA . GLY A 1 127 ? 17.314 -3.357 11.696 1.00 46.55 93 GLY A CA 1
ATOM 660 C C . GLY A 1 127 ? 17.818 -3.659 10.296 1.00 48.92 93 GLY A C 1
ATOM 661 O O . GLY A 1 127 ? 18.229 -4.788 10.019 1.00 51.52 93 GLY A O 1
ATOM 662 N N . LYS A 1 128 ? 17.797 -2.670 9.408 1.00 48.16 94 LYS A N 1
ATOM 663 C CA . LYS A 1 128 ? 18.214 -2.901 8.027 1.00 50.38 94 LYS A CA 1
ATOM 664 C C . LYS A 1 128 ? 19.380 -2.022 7.578 1.00 51.39 94 LYS A C 1
ATOM 665 O O . LYS A 1 128 ? 19.645 -1.905 6.377 1.00 51.95 94 LYS A O 1
ATOM 671 N N . ILE A 1 129 ? 20.078 -1.410 8.533 1.00 40.79 95 ILE A N 1
ATOM 672 C CA . ILE A 1 129 ? 21.226 -0.572 8.203 1.00 37.41 95 ILE A CA 1
ATOM 673 C C . ILE A 1 129 ? 22.519 -1.380 8.293 1.00 39.37 95 ILE A C 1
ATOM 674 O O . ILE A 1 129 ? 22.817 -1.980 9.337 1.00 39.33 95 ILE A O 1
ATOM 679 N N . ASP A 1 130 ? 23.282 -1.385 7.201 1.00 37.70 96 ASP A N 1
ATOM 680 C CA . ASP A 1 130 ? 24.488 -2.201 7.097 1.00 38.81 96 ASP A CA 1
ATOM 681 C C . ASP A 1 130 ? 25.738 -1.452 7.527 1.00 39.10 96 ASP A C 1
ATOM 682 O O . ASP A 1 130 ? 26.808 -2.046 7.713 1.00 37.48 96 ASP A O 1
ATOM 687 N N . GLY A 1 131 ? 25.597 -0.142 7.682 1.00 37.34 97 GLY A N 1
ATOM 688 C CA . GLY A 1 131 ? 26.697 0.670 8.148 1.00 36.76 97 GLY A CA 1
ATOM 689 C C . GLY A 1 131 ? 26.311 2.111 8.376 1.00 35.86 97 GLY A C 1
ATOM 690 O O . GLY A 1 131 ? 25.506 2.685 7.643 1.00 37.53 97 GLY A O 1
ATOM 691 N N . ILE A 1 132 ? 26.901 2.685 9.415 1.00 35.12 98 ILE A N 1
ATOM 692 C CA . ILE A 1 132 ? 26.772 4.096 9.723 1.00 33.02 98 ILE A CA 1
ATOM 693 C C . ILE A 1 132 ? 28.167 4.697 9.824 1.00 33.26 98 ILE A C 1
ATOM 694 O O . ILE A 1 132 ? 29.023 4.193 10.554 1.00 31.68 98 ILE A O 1
ATOM 699 N N . LEU A 1 133 ? 28.405 5.759 9.070 1.00 34.09 99 LEU A N 1
ATOM 700 C CA . LEU A 1 133 ? 29.654 6.491 9.178 1.00 32.93 99 LEU A CA 1
ATOM 701 C C . LEU A 1 133 ? 29.415 7.885 9.770 1.00 34.25 99 LEU A C 1
ATOM 702 O O . LEU A 1 133 ? 28.512 8.609 9.336 1.00 33.34 99 LEU A O 1
ATOM 707 N N . LEU A 1 134 ? 30.220 8.251 10.765 1.00 29.55 100 LEU A N 1
ATOM 708 C CA . LEU A 1 134 ? 30.186 9.596 11.313 1.00 28.76 100 LEU A CA 1
ATOM 709 C C . LEU A 1 134 ? 31.581 10.204 11.250 1.00 30.09 100 LEU A C 1
ATOM 710 O O . LEU A 1 134 ? 32.547 9.654 11.794 1.00 29.96 100 LEU A O 1
ATOM 715 N N . ASP A 1 135 ? 31.685 11.329 10.561 1.00 32.07 101 ASP A N 1
ATOM 716 C CA . ASP A 1 135 ? 32.944 12.047 10.456 1.00 32.84 101 ASP A CA 1
ATOM 717 C C . ASP A 1 135 ? 32.749 13.349 11.235 1.00 30.45 101 ASP A C 1
ATOM 718 O O . ASP A 1 135 ? 32.245 14.344 10.696 1.00 31.27 101 ASP A O 1
ATOM 723 N N . LEU A 1 136 ? 33.142 13.318 12.507 1.00 30.73 102 LEU A N 1
ATOM 724 C CA . LEU A 1 136 ? 32.699 14.295 13.509 1.00 31.65 102 LEU A CA 1
ATOM 725 C C . LEU A 1 136 ? 33.371 15.669 13.478 1.00 30.75 102 LEU A C 1
ATOM 726 O O . LEU A 1 136 ? 34.550 15.795 13.161 1.00 30.90 102 LEU A O 1
ATOM 731 N N . GLY A 1 137 ? 32.617 16.690 13.867 1.00 32.10 103 GLY A N 1
ATOM 732 C CA . GLY A 1 137 ? 33.180 18.015 13.981 1.00 32.70 103 GLY A CA 1
ATOM 733 C C . GLY A 1 137 ? 32.709 18.974 12.905 1.00 32.55 103 GLY A C 1
ATOM 734 O O . GLY A 1 137 ? 31.663 18.774 12.294 1.00 31.70 103 GLY A O 1
ATOM 735 N N . VAL A 1 138 ? 33.496 20.015 12.675 1.00 34.24 104 VAL A N 1
ATOM 736 C CA . VAL A 1 138 ? 33.111 21.057 11.753 1.00 35.04 104 VAL A CA 1
ATOM 737 C C . VAL A 1 138 ? 33.529 20.699 10.335 1.00 38.61 104 VAL A C 1
ATOM 738 O O . VAL A 1 138 ? 34.405 19.854 10.119 1.00 38.76 104 VAL A O 1
ATOM 742 N N . SER A 1 139 ? 32.875 21.324 9.366 1.00 36.18 105 SER A N 1
ATOM 743 C CA . SER A 1 139 ? 33.300 21.211 7.992 1.00 35.82 105 SER A CA 1
ATOM 744 C C . SER A 1 139 ? 34.310 22.321 7.699 1.00 37.21 105 SER A C 1
ATOM 745 O O . SER A 1 139 ? 34.370 23.338 8.408 1.00 33.93 105 SER A O 1
ATOM 748 N N . SER A 1 140 ? 35.106 22.135 6.652 1.00 46.41 106 SER A N 1
ATOM 749 C CA . SER A 1 140 ? 36.030 23.181 6.246 1.00 47.30 106 SER A CA 1
ATOM 750 C C . SER A 1 140 ? 35.308 24.493 5.897 1.00 44.59 106 SER A C 1
ATOM 751 O O . SER A 1 140 ? 35.715 25.549 6.313 1.00 46.35 106 SER A O 1
ATOM 754 N N . PRO A 1 141 ? 34.236 24.434 5.120 1.00 43.99 107 PRO A N 1
ATOM 755 C CA . PRO A 1 141 ? 33.497 25.684 4.905 1.00 43.67 107 PRO A CA 1
ATOM 756 C C . PRO A 1 141 ? 33.060 26.414 6.184 1.00 44.97 107 PRO A C 1
ATOM 757 O O . PRO A 1 141 ? 33.183 27.645 6.232 1.00 44.62 107 PRO A O 1
ATOM 761 N N . GLN A 1 142 ? 32.559 25.690 7.194 1.00 38.53 108 GLN A N 1
ATOM 762 C CA . GLN A 1 142 ? 32.213 26.328 8.463 1.00 37.00 108 GLN A CA 1
ATOM 763 C C . GLN A 1 142 ? 33.418 27.064 9.052 1.00 37.42 108 GLN A C 1
ATOM 764 O O . GLN A 1 142 ? 33.281 28.160 9.602 1.00 38.04 108 GLN A O 1
ATOM 770 N N . LEU A 1 143 ? 34.596 26.464 8.926 1.00 45.12 109 LEU A N 1
ATOM 771 C CA . LEU A 1 143 ? 35.827 27.081 9.420 1.00 47.06 109 LEU A CA 1
ATOM 772 C C . LEU A 1 143 ? 36.333 28.272 8.601 1.00 44.58 109 LEU A C 1
ATOM 773 O O . LEU A 1 143 ? 36.785 29.270 9.153 1.00 48.37 109 LEU A O 1
ATOM 778 N N . ASP A 1 144 ? 36.240 28.159 7.287 1.00 39.60 110 ASP A N 1
ATOM 779 C CA . ASP A 1 144 ? 36.886 29.071 6.361 1.00 40.52 110 ASP A CA 1
ATOM 780 C C . ASP A 1 144 ? 36.040 30.300 6.060 1.00 42.83 110 ASP A C 1
ATOM 781 O O . ASP A 1 144 ? 36.574 31.330 5.654 1.00 43.80 110 ASP A O 1
ATOM 786 N N . ASP A 1 145 ? 34.725 30.175 6.235 1.00 37.52 111 ASP A N 1
ATOM 787 C CA . ASP A 1 145 ? 33.820 31.293 6.004 1.00 38.74 111 ASP A CA 1
ATOM 788 C C . ASP A 1 145 ? 33.638 32.074 7.299 1.00 37.18 111 ASP A C 1
ATOM 789 O O . ASP A 1 145 ? 32.878 31.669 8.181 1.00 38.04 111 ASP A O 1
ATOM 794 N N . ALA A 1 146 ? 34.360 33.182 7.411 1.00 36.65 112 ALA A N 1
ATOM 795 C CA . ALA A 1 146 ? 34.317 34.035 8.594 1.00 40.29 112 ALA A CA 1
ATOM 796 C C . ALA A 1 146 ? 32.896 34.414 9.011 1.00 40.69 112 ALA A C 1
ATOM 797 O O . ALA A 1 146 ? 32.640 34.637 10.197 1.00 40.73 112 ALA A O 1
ATOM 799 N N . GLU A 1 147 ? 31.980 34.483 8.048 1.00 44.48 113 GLU A N 1
ATOM 800 C CA . GLU A 1 147 ? 30.593 34.859 8.338 1.00 45.37 113 GLU A CA 1
ATOM 801 C C . GLU A 1 147 ? 29.824 33.819 9.156 1.00 43.27 113 GLU A C 1
ATOM 802 O O . GLU A 1 147 ? 28.860 34.147 9.847 1.00 45.66 113 GLU A O 1
ATOM 808 N N . ARG A 1 148 ? 30.246 32.566 9.070 1.00 30.18 114 ARG A N 1
ATOM 809 C CA . ARG A 1 148 ? 29.651 31.521 9.895 1.00 28.78 114 ARG A CA 1
ATOM 810 C C . ARG A 1 148 ? 30.036 31.715 11.372 1.00 29.38 114 ARG A C 1
ATOM 811 O O . ARG A 1 148 ? 29.421 31.127 12.270 1.00 28.02 114 ARG A O 1
ATOM 819 N N . GLY A 1 149 ? 31.042 32.562 11.614 1.00 30.61 115 GLY A N 1
ATOM 820 C CA . GLY A 1 149 ? 31.414 32.926 12.971 1.00 31.26 115 GLY A CA 1
ATOM 821 C C . GLY A 1 149 ? 32.030 31.828 13.840 1.00 32.20 115 GLY A C 1
ATOM 822 O O . GLY A 1 149 ? 31.788 31.787 15.042 1.00 32.52 115 GLY A O 1
ATOM 823 N N . PHE A 1 150 ? 32.843 30.959 13.241 1.00 30.07 116 PHE A N 1
ATOM 824 C CA . PHE A 1 150 ? 33.589 29.957 13.996 1.00 30.25 116 PHE A CA 1
ATOM 825 C C . PHE A 1 150 ? 35.028 30.397 14.361 1.00 32.70 116 PHE A C 1
ATOM 826 O O . PHE A 1 150 ? 35.661 29.810 15.244 1.00 32.52 116 PHE A O 1
ATOM 834 N N . SER A 1 151 ? 35.513 31.438 13.700 1.00 37.31 117 SER A N 1
ATOM 835 C CA . SER A 1 151 ? 36.926 31.802 13.711 1.00 40.18 117 SER A CA 1
ATOM 836 C C . SER A 1 151 ? 37.219 33.016 14.583 1.00 39.84 117 SER A C 1
ATOM 837 O O . SER A 1 151 ? 36.471 33.999 14.563 1.00 38.71 117 SER A O 1
ATOM 840 N N . PHE A 1 152 ? 38.308 32.953 15.343 1.00 51.12 118 PHE A N 1
ATOM 841 C CA . PHE A 1 152 ? 38.769 34.129 16.082 1.00 54.70 118 PHE A CA 1
ATOM 842 C C . PHE A 1 152 ? 39.899 34.806 15.316 1.00 58.42 118 PHE A C 1
ATOM 843 O O . PHE A 1 152 ? 40.465 35.790 15.781 1.00 61.36 118 PHE A O 1
ATOM 851 N N . MET A 1 153 ? 40.208 34.272 14.135 1.00 62.75 119 MET A N 1
ATOM 852 C CA . MET A 1 153 ? 41.248 34.825 13.272 1.00 64.30 119 MET A CA 1
ATOM 853 C C . MET A 1 153 ? 40.694 35.890 12.323 1.00 64.97 119 MET A C 1
ATOM 854 O O . MET A 1 153 ? 41.218 36.999 12.258 1.00 67.38 119 MET A O 1
ATOM 859 N N . ARG A 1 154 ? 39.649 35.530 11.579 1.00 57.33 120 ARG A N 1
ATOM 860 C CA . ARG A 1 154 ? 38.906 36.470 10.747 1.00 56.03 120 ARG A CA 1
ATOM 861 C C . ARG A 1 154 ? 37.627 36.878 11.491 1.00 53.84 120 ARG A C 1
ATOM 862 O O . ARG A 1 154 ? 36.927 36.039 12.036 1.00 52.06 120 ARG A O 1
ATOM 870 N N . ASP A 1 155 ? 37.311 38.167 11.506 1.00 45.63 121 ASP A N 1
ATOM 871 C CA . ASP A 1 155 ? 36.120 38.628 12.202 1.00 44.40 121 ASP A CA 1
ATOM 872 C C . ASP A 1 155 ? 34.815 38.187 11.534 1.00 43.75 121 ASP A C 1
ATOM 873 O O . ASP A 1 155 ? 34.698 38.180 10.316 1.00 44.95 121 ASP A O 1
ATOM 878 N N . GLY A 1 156 ? 33.827 37.844 12.349 1.00 38.50 122 GLY A N 1
ATOM 879 C CA . GLY A 1 156 ? 32.493 37.553 11.852 1.00 39.26 122 GLY A CA 1
ATOM 880 C C . GLY A 1 156 ? 31.452 37.616 12.962 1.00 39.42 122 GLY A C 1
ATOM 881 O O . GLY A 1 156 ? 31.793 37.843 14.122 1.00 35.99 122 GLY A O 1
ATOM 882 N N . PRO A 1 157 ? 30.172 37.397 12.613 1.00 43.61 123 PRO A N 1
ATOM 883 C CA . PRO A 1 157 ? 29.128 37.350 13.639 1.00 43.15 123 PRO A CA 1
ATOM 884 C C . PRO A 1 157 ? 29.452 36.219 14.602 1.00 43.35 123 PRO A C 1
ATOM 885 O O . PRO A 1 157 ? 29.787 35.126 14.149 1.00 41.88 123 PRO A O 1
ATOM 889 N N . LEU A 1 158 ? 29.369 36.496 15.899 1.00 33.71 124 LEU A N 1
ATOM 890 C CA . LEU A 1 158 ? 29.660 35.529 16.937 1.00 32.56 124 LEU A CA 1
ATOM 891 C C . LEU A 1 158 ? 28.521 34.494 17.011 1.00 33.65 124 LEU A C 1
ATOM 892 O O . LEU A 1 158 ? 27.628 34.577 17.861 1.00 35.64 124 LEU A O 1
ATOM 897 N N . ASP A 1 159 ? 28.566 33.524 16.104 1.00 34.28 125 ASP A N 1
ATOM 898 C CA . ASP A 1 159 ? 27.448 32.603 15.886 1.00 33.02 125 ASP A CA 1
ATOM 899 C C . ASP A 1 159 ? 27.784 31.165 16.295 1.00 33.33 125 ASP A C 1
ATOM 900 O O . ASP A 1 159 ? 27.246 30.647 17.290 1.00 33.66 125 ASP A O 1
ATOM 905 N N . MET A 1 160 ? 28.690 30.542 15.538 1.00 32.33 126 MET A N 1
ATOM 906 C CA . MET A 1 160 ? 29.213 29.199 15.826 1.00 31.70 126 MET A CA 1
ATOM 907 C C . MET A 1 160 ? 28.199 28.056 15.665 1.00 30.21 126 MET A C 1
ATOM 908 O O . MET A 1 160 ? 28.467 26.936 16.096 1.00 28.64 126 MET A O 1
ATOM 913 N N . ARG A 1 161 ? 27.040 28.328 15.071 1.00 27.02 127 ARG A N 1
ATOM 914 C CA . ARG A 1 161 ? 26.047 27.248 14.843 1.00 26.96 127 ARG A CA 1
ATOM 915 C C . ARG A 1 161 ? 26.327 26.470 13.558 1.00 26.25 127 ARG A C 1
ATOM 916 O O . ARG A 1 161 ? 26.489 27.057 12.475 1.00 27.57 127 ARG A O 1
ATOM 924 N N . MET A 1 162 ? 26.392 25.155 13.675 1.00 32.91 128 MET A N 1
ATOM 925 C CA . MET A 1 162 ? 26.433 24.300 12.493 1.00 32.72 128 MET A CA 1
ATOM 926 C C . MET A 1 162 ? 25.117 24.432 11.743 1.00 34.19 128 MET A C 1
ATOM 927 O O . MET A 1 162 ? 25.073 24.337 10.510 1.00 34.35 128 MET A O 1
ATOM 932 N N . ASP A 1 163 ? 24.044 24.648 12.500 1.00 28.40 129 ASP A N 1
ATOM 933 C CA . ASP A 1 163 ? 22.743 24.872 11.908 1.00 30.24 129 ASP A CA 1
ATOM 934 C C . ASP A 1 163 ? 22.223 26.240 12.337 1.00 30.58 129 ASP A C 1
ATOM 935 O O . ASP A 1 163 ? 21.637 26.378 13.399 1.00 31.29 129 ASP A O 1
ATOM 940 N N . PRO A 1 164 ? 22.457 27.262 11.506 1.00 30.01 130 PRO A N 1
ATOM 941 C CA . PRO A 1 164 ? 22.042 28.613 11.880 1.00 30.36 130 PRO A CA 1
ATOM 942 C C . PRO A 1 164 ? 20.551 28.841 11.673 1.00 31.66 130 PRO A C 1
ATOM 943 O O . PRO A 1 164 ? 20.094 29.955 11.922 1.00 33.86 130 PRO A O 1
ATOM 947 N N . THR A 1 165 ? 19.807 27.824 11.248 1.00 31.70 131 THR A N 1
ATOM 948 C CA . THR A 1 165 ? 18.376 28.014 10.998 1.00 35.08 131 THR A CA 1
ATOM 949 C C . THR A 1 165 ? 17.598 28.032 12.307 1.00 36.60 131 THR A C 1
ATOM 950 O O . THR A 1 165 ? 16.468 28.518 12.355 1.00 36.89 131 THR A O 1
ATOM 954 N N . ARG A 1 166 ? 18.210 27.504 13.363 1.00 40.78 132 ARG A N 1
ATOM 955 C CA . ARG A 1 166 ? 17.525 27.366 14.640 1.00 39.76 132 ARG A CA 1
ATOM 956 C C . ARG A 1 166 ? 18.506 27.310 15.808 1.00 40.93 132 ARG A C 1
ATOM 957 O O . ARG A 1 166 ? 19.732 27.231 15.624 1.00 37.61 132 ARG A O 1
ATOM 965 N N . GLY A 1 167 ? 17.945 27.352 17.012 1.00 37.16 133 GLY A N 1
ATOM 966 C CA . GLY A 1 167 ? 18.718 27.306 18.225 1.00 34.92 133 GLY A CA 1
ATOM 967 C C . GLY A 1 167 ? 19.397 28.614 18.579 1.00 36.47 133 GLY A C 1
ATOM 968 O O . GLY A 1 167 ? 19.376 29.592 17.831 1.00 36.42 133 GLY A O 1
ATOM 969 N N . GLN A 1 168 ? 20.025 28.605 19.743 1.00 38.18 134 GLN A N 1
ATOM 970 C CA . GLN A 1 168 ? 20.676 29.774 20.310 1.00 38.31 134 GLN A CA 1
ATOM 971 C C . GLN A 1 168 ? 22.115 29.909 19.806 1.00 37.66 134 GLN A C 1
ATOM 972 O O . GLN A 1 168 ? 22.900 28.952 19.869 1.00 35.97 134 GLN A O 1
ATOM 978 N N . SER A 1 169 ? 22.453 31.093 19.309 1.00 33.06 135 SER A N 1
ATOM 979 C CA . SER A 1 169 ? 23.820 31.367 18.879 1.00 34.53 135 SER A CA 1
ATOM 980 C C . SER A 1 169 ? 24.767 31.544 20.072 1.00 33.49 135 SER A C 1
ATOM 981 O O . SER A 1 169 ? 24.333 31.674 21.217 1.00 34.03 135 SER A O 1
ATOM 984 N N . ALA A 1 170 ? 26.062 31.548 19.779 1.00 34.27 136 ALA A N 1
ATOM 985 C CA . ALA A 1 170 ? 27.094 31.841 20.764 1.00 33.09 136 ALA A CA 1
ATOM 986 C C . ALA A 1 170 ? 26.862 33.211 21.411 1.00 35.37 136 ALA A C 1
ATOM 987 O O . ALA A 1 170 ? 26.819 33.333 22.636 1.00 35.33 136 ALA A O 1
ATOM 989 N N . ALA A 1 171 ? 26.701 34.243 20.590 1.00 34.84 137 ALA A N 1
ATOM 990 C CA . ALA A 1 171 ? 26.427 35.579 21.119 1.00 36.10 137 ALA A CA 1
ATOM 991 C C . ALA A 1 171 ? 25.246 35.640 22.095 1.00 36.90 137 ALA A C 1
ATOM 992 O O . ALA A 1 171 ? 25.369 36.234 23.161 1.00 38.65 137 ALA A O 1
ATOM 994 N N . GLU A 1 172 ? 24.110 35.049 21.726 1.00 44.90 138 GLU A N 1
ATOM 995 C CA . GLU A 1 172 ? 22.919 35.048 22.585 1.00 45.01 138 GLU A CA 1
ATOM 996 C C . GLU A 1 172 ? 23.175 34.288 23.881 1.00 44.81 138 GLU A C 1
ATOM 997 O O . GLU A 1 172 ? 22.867 34.772 24.994 1.00 48.03 138 GLU A O 1
ATOM 1003 N N . TRP A 1 173 ? 23.767 33.103 23.740 1.00 41.20 139 TRP A N 1
ATOM 1004 C CA . TRP A 1 173 ? 24.113 32.304 24.906 1.00 41.36 139 TRP A CA 1
ATOM 1005 C C . TRP A 1 173 ? 24.970 33.094 25.886 1.00 41.90 139 TRP A C 1
ATOM 1006 O O . TRP A 1 173 ? 24.604 33.239 27.040 1.00 42.60 139 TRP A O 1
ATOM 1017 N N . LEU A 1 174 ? 26.104 33.610 25.412 1.00 38.99 140 LEU A N 1
ATOM 1018 C CA . LEU A 1 174 ? 26.983 34.450 26.228 1.00 37.35 140 LEU A CA 1
ATOM 1019 C C . LEU A 1 174 ? 26.291 35.698 26.772 1.00 40.69 140 LEU A C 1
ATOM 1020 O O . LEU A 1 174 ? 26.636 36.169 27.849 1.00 40.57 140 LEU A O 1
ATOM 1025 N N . GLN A 1 175 ? 25.320 36.230 26.037 1.00 51.73 141 GLN A N 1
ATOM 1026 C CA . GLN A 1 175 ? 24.631 37.434 26.472 1.00 53.45 141 GLN A CA 1
ATOM 1027 C C . GLN A 1 175 ? 23.711 37.147 27.655 1.00 56.92 141 GLN A C 1
ATOM 1028 O O . GLN A 1 175 ? 23.476 38.030 28.482 1.00 59.16 141 GLN A O 1
ATOM 1034 N N . THR A 1 176 ? 23.197 35.919 27.737 1.00 53.27 142 THR A N 1
ATOM 1035 C CA . THR A 1 176 ? 22.260 35.585 28.821 1.00 55.97 142 THR A CA 1
ATOM 1036 C C . THR A 1 176 ? 22.823 34.712 29.953 1.00 56.88 142 THR A C 1
ATOM 1037 O O . THR A 1 176 ? 22.239 34.649 31.033 1.00 55.73 142 THR A O 1
ATOM 1041 N N . ALA A 1 177 ? 23.938 34.029 29.702 1.00 47.47 143 ALA A N 1
ATOM 1042 C CA . ALA A 1 177 ? 24.425 33.000 30.619 1.00 44.92 143 ALA A CA 1
ATOM 1043 C C . ALA A 1 177 ? 24.997 33.553 31.928 1.00 46.29 143 ALA A C 1
ATOM 1044 O O . ALA A 1 177 ? 25.490 34.683 31.987 1.00 44.96 143 ALA A O 1
ATOM 1046 N N . GLU A 1 178 ? 24.926 32.740 32.976 1.00 55.73 144 GLU A N 1
ATOM 1047 C CA . GLU A 1 178 ? 25.560 33.083 34.240 1.00 55.76 144 GLU A CA 1
ATOM 1048 C C . GLU A 1 178 ? 27.032 32.736 34.208 1.00 51.09 144 GLU A C 1
ATOM 1049 O O . GLU A 1 178 ? 27.457 31.806 33.534 1.00 51.90 144 GLU A O 1
ATOM 1055 N N . GLU A 1 179 ? 27.801 33.480 34.978 1.00 45.96 145 GLU A N 1
ATOM 1056 C CA . GLU A 1 179 ? 29.229 33.245 35.111 1.00 49.30 145 GLU A CA 1
ATOM 1057 C C . GLU A 1 179 ? 29.581 31.767 35.338 1.00 49.89 145 GLU A C 1
ATOM 1058 O O . GLU A 1 179 ? 30.467 31.224 34.675 1.00 49.19 145 GLU A O 1
ATOM 1064 N N . ALA A 1 180 ? 28.878 31.132 36.275 1.00 43.91 146 ALA A N 1
ATOM 1065 C CA . ALA A 1 180 ? 29.154 29.751 36.672 1.00 43.82 146 ALA A CA 1
ATOM 1066 C C . ALA A 1 180 ? 28.929 28.772 35.534 1.00 40.88 146 ALA A C 1
ATOM 1067 O O . ALA A 1 180 ? 29.678 27.801 35.385 1.00 40.02 146 ALA A O 1
ATOM 1069 N N . ASP A 1 181 ? 27.897 29.050 34.737 1.00 50.05 147 ASP A N 1
ATOM 1070 C CA . ASP A 1 181 ? 27.570 28.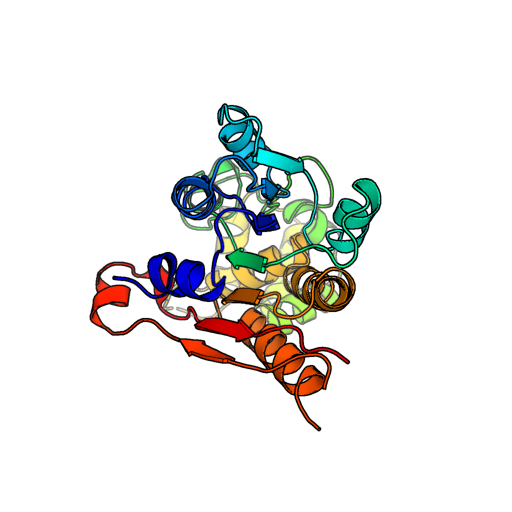270 33.532 1.00 46.83 147 ASP A CA 1
ATOM 1071 C C . ASP A 1 181 ? 28.704 28.327 32.513 1.00 46.53 147 ASP A C 1
ATOM 1072 O O . ASP A 1 181 ? 29.203 27.294 32.050 1.00 46.21 147 ASP A O 1
ATOM 1077 N N . ILE A 1 182 ? 29.102 29.551 32.165 1.00 40.55 148 ILE A N 1
ATOM 1078 C CA . ILE A 1 182 ? 30.193 29.775 31.214 1.00 39.74 148 ILE A CA 1
ATOM 1079 C C . ILE A 1 182 ? 31.469 29.101 31.712 1.00 38.59 148 ILE A C 1
ATOM 1080 O O . ILE A 1 182 ? 32.158 28.425 30.960 1.00 40.21 148 ILE A O 1
ATOM 1085 N N . ALA A 1 183 ? 31.768 29.278 32.991 1.00 37.46 149 ALA A N 1
ATOM 1086 C CA . ALA A 1 183 ? 32.936 28.659 33.605 1.00 38.33 149 ALA A CA 1
ATOM 1087 C C . ALA A 1 183 ? 32.911 27.140 33.435 1.00 37.08 149 ALA A C 1
ATOM 1088 O O . ALA A 1 183 ? 33.913 26.525 33.022 1.00 37.78 149 ALA A O 1
ATOM 1090 N N . TRP A 1 184 ? 31.767 26.528 33.746 1.00 36.38 150 TRP A N 1
ATOM 1091 C CA . TRP A 1 184 ? 31.673 25.077 33.607 1.00 35.40 150 TRP A CA 1
ATOM 1092 C C . TRP A 1 184 ? 31.867 24.644 32.153 1.00 34.29 150 TRP A C 1
ATOM 1093 O O . TRP A 1 184 ? 32.570 23.654 31.872 1.00 32.91 150 TRP A O 1
ATOM 1104 N N . VAL A 1 185 ? 31.245 25.373 31.228 1.00 34.07 151 VAL A N 1
ATOM 1105 C CA . VAL A 1 185 ? 31.434 25.058 29.813 1.00 33.64 151 VAL A CA 1
ATOM 1106 C C . VAL A 1 185 ? 32.906 25.137 29.396 1.00 32.76 151 VAL A C 1
ATOM 1107 O O . VAL A 1 185 ? 33.404 24.249 28.709 1.00 32.12 151 VAL A O 1
ATOM 1111 N N . LEU A 1 186 ? 33.601 26.186 29.830 1.00 36.30 152 LEU A N 1
ATOM 1112 C CA . LEU A 1 186 ? 35.012 26.371 29.473 1.00 38.00 152 LEU A CA 1
ATOM 1113 C C . LEU A 1 186 ? 35.905 25.267 30.033 1.00 36.87 152 LEU A C 1
ATOM 1114 O O . LEU A 1 186 ? 36.752 24.706 29.323 1.00 36.55 152 LEU A O 1
ATOM 1119 N N . LYS A 1 187 ? 35.698 24.941 31.305 1.00 38.08 153 LYS A N 1
ATOM 1120 C CA . LYS A 1 187 ? 36.468 23.866 31.920 1.00 39.08 153 LYS A CA 1
ATOM 1121 C C . LYS A 1 187 ? 36.204 22.498 31.266 1.00 39.56 153 LYS A C 1
ATOM 1122 O O . LYS A 1 187 ? 37.135 21.751 30.963 1.00 40.80 153 LYS A O 1
ATOM 1128 N N . THR A 1 188 ? 34.934 22.178 31.038 1.00 34.39 154 THR A N 1
ATOM 1129 C CA . THR A 1 188 ? 34.552 20.832 30.635 1.00 32.25 154 THR A CA 1
ATOM 1130 C C . THR A 1 188 ? 34.780 20.607 29.143 1.00 31.65 154 THR A C 1
ATOM 1131 O O . THR A 1 188 ? 35.347 19.599 28.739 1.00 31.39 154 THR A O 1
ATOM 1135 N N . TYR A 1 189 ? 34.340 21.546 28.324 1.00 39.47 155 TYR A N 1
ATOM 1136 C CA . TYR A 1 189 ? 34.457 21.373 26.880 1.00 38.95 155 TYR A CA 1
ATOM 1137 C C . TYR A 1 189 ? 35.714 22.002 26.290 1.00 40.28 155 TYR A C 1
ATOM 1138 O O . TYR A 1 189 ? 36.052 21.729 25.138 1.00 39.65 155 TYR A O 1
ATOM 1147 N N . GLY A 1 190 ? 36.388 22.857 27.059 1.00 37.83 156 GLY A N 1
ATOM 1148 C CA . GLY A 1 190 ? 37.570 23.511 26.545 1.00 39.94 156 GLY A CA 1
ATOM 1149 C C . GLY A 1 190 ? 38.834 22.999 27.204 1.00 43.38 156 GLY A C 1
ATOM 1150 O O . GLY A 1 190 ? 39.926 23.102 26.632 1.00 43.49 156 GLY A O 1
ATOM 1151 N N . GLU A 1 191 ? 38.685 22.444 28.405 1.00 47.21 157 GLU A N 1
ATOM 1152 C CA . GLU A 1 191 ? 39.838 22.101 29.239 1.00 49.00 157 GLU A CA 1
ATOM 1153 C C . GLU A 1 191 ? 40.699 23.342 29.464 1.00 49.88 157 GLU A C 1
ATOM 1154 O O . GLU A 1 191 ? 41.923 23.277 29.513 1.00 49.96 157 GLU A O 1
ATOM 1160 N N . GLU A 1 192 ? 40.014 24.475 29.598 1.00 46.18 158 GLU A N 1
ATOM 1161 C CA . GLU A 1 192 ? 40.620 25.772 29.841 1.00 45.66 158 GLU A CA 1
ATOM 1162 C C . GLU A 1 192 ? 40.864 25.994 31.339 1.00 48.21 158 GLU A C 1
ATOM 1163 O O . GLU A 1 192 ? 39.916 26.058 32.117 1.00 48.76 158 GLU A O 1
ATOM 1169 N N . ARG A 1 193 ? 42.129 26.122 31.740 1.00 70.55 159 ARG A N 1
ATOM 1170 C CA . ARG A 1 193 ? 42.458 26.285 33.153 1.00 71.37 159 ARG A CA 1
ATOM 1171 C C . ARG A 1 193 ? 41.872 27.576 33.685 1.00 69.25 159 ARG A C 1
ATOM 1172 O O . ARG A 1 193 ? 41.435 27.646 34.829 1.00 69.24 159 ARG A O 1
ATOM 1180 N N . PHE A 1 194 ? 41.867 28.599 32.840 1.00 46.99 160 PHE A N 1
ATOM 1181 C CA . PHE A 1 194 ? 41.441 29.922 33.258 1.00 48.44 160 PHE A CA 1
ATOM 1182 C C . PHE A 1 194 ? 39.943 30.175 33.076 1.00 47.50 160 PHE A C 1
ATOM 1183 O O . PHE A 1 194 ? 39.501 31.315 32.972 1.00 47.88 160 PHE A O 1
ATOM 1191 N N . ALA A 1 195 ? 39.171 29.093 33.064 1.00 47.64 161 ALA A N 1
ATOM 1192 C CA . ALA A 1 195 ? 37.734 29.159 32.854 1.00 44.69 161 ALA A CA 1
ATOM 1193 C C . ALA A 1 195 ? 37.042 30.185 33.750 1.00 44.79 161 ALA A C 1
ATOM 1194 O O . ALA A 1 195 ? 36.141 30.899 33.309 1.00 44.27 161 ALA A O 1
ATOM 1196 N N . LYS A 1 196 ? 37.450 30.259 35.008 1.00 49.97 162 LYS A N 1
ATOM 1197 C CA . LYS A 1 196 ? 36.723 31.103 35.938 1.00 52.20 162 LYS A CA 1
ATOM 1198 C C . LYS A 1 196 ? 36.939 32.578 35.620 1.00 52.00 162 LYS A C 1
ATOM 1199 O O . LYS A 1 196 ? 35.980 33.338 35.509 1.00 54.44 162 LYS A O 1
ATOM 1205 N N . ARG A 1 197 ? 38.191 32.981 35.456 1.00 51.96 163 ARG A N 1
ATOM 1206 C CA . ARG A 1 197 ? 38.487 34.378 35.157 1.00 53.92 163 ARG A CA 1
ATOM 1207 C C . ARG A 1 197 ? 37.984 34.775 33.774 1.00 51.12 163 ARG A C 1
ATOM 1208 O O . ARG A 1 197 ? 37.510 35.887 33.582 1.00 52.12 163 ARG A O 1
ATOM 1216 N N . ILE A 1 198 ? 38.075 33.856 32.813 1.00 46.14 164 ILE A N 1
ATOM 1217 C CA . ILE A 1 198 ? 37.574 34.128 31.470 1.00 44.12 164 ILE A CA 1
ATOM 1218 C C . ILE A 1 198 ? 36.061 34.336 31.505 1.00 43.56 164 ILE A C 1
ATOM 1219 O O . ILE A 1 198 ? 35.553 35.315 30.961 1.00 46.15 164 ILE A O 1
ATOM 1224 N N . ALA A 1 199 ? 35.346 33.429 32.165 1.00 47.93 165 ALA A N 1
ATOM 1225 C CA . ALA A 1 199 ? 33.904 33.573 32.350 1.00 47.51 165 ALA A CA 1
ATOM 1226 C C . ALA A 1 199 ? 33.562 34.900 33.038 1.00 47.55 165 ALA A C 1
ATOM 1227 O O . ALA A 1 199 ? 32.627 35.602 32.627 1.00 47.56 165 ALA A O 1
ATOM 1229 N N . ARG A 1 200 ? 34.316 35.243 34.078 1.00 53.68 166 ARG A N 1
ATOM 1230 C CA . ARG A 1 200 ? 34.105 36.514 34.765 1.00 58.22 166 ARG A CA 1
ATOM 1231 C C . ARG A 1 200 ? 34.222 37.698 33.789 1.00 59.19 166 ARG A C 1
ATOM 1232 O O . ARG A 1 200 ? 33.318 38.540 33.691 1.00 59.89 166 ARG A O 1
ATOM 1240 N N . ALA A 1 201 ? 35.340 37.746 33.066 1.00 45.13 167 ALA A N 1
ATOM 1241 C CA . ALA A 1 201 ? 35.607 38.831 32.121 1.00 45.66 167 ALA A CA 1
ATOM 1242 C C . ALA A 1 201 ? 34.511 38.913 31.041 1.00 43.34 167 ALA A C 1
ATOM 1243 O O . ALA A 1 201 ? 34.087 40.005 30.637 1.00 44.05 167 ALA A O 1
ATOM 1245 N N . ILE A 1 202 ? 34.031 37.751 30.607 1.00 45.82 168 ILE A N 1
ATOM 1246 C CA . ILE A 1 202 ? 32.980 37.688 29.600 1.00 44.31 168 ILE A CA 1
ATOM 1247 C C . ILE A 1 202 ? 31.680 38.277 30.124 1.00 46.98 168 ILE A C 1
ATOM 1248 O O . ILE A 1 202 ? 31.027 39.085 29.445 1.00 48.42 168 ILE A O 1
ATOM 1253 N N . VAL A 1 203 ? 31.313 37.876 31.339 1.00 50.00 169 VAL A N 1
ATOM 1254 C CA . VAL A 1 203 ? 30.100 38.378 31.979 1.00 50.11 169 VAL A CA 1
ATOM 1255 C C . VAL A 1 203 ? 30.172 39.901 32.161 1.00 52.72 169 VAL A C 1
ATOM 1256 O O . VAL A 1 203 ? 29.204 40.617 31.892 1.00 53.79 169 VAL A O 1
ATOM 1260 N N . GLU A 1 204 ? 31.324 40.395 32.609 1.00 60.56 170 GLU A N 1
ATOM 1261 C CA . GLU A 1 204 ? 31.496 41.830 32.813 1.00 63.16 170 GLU A CA 1
ATOM 1262 C C . GLU A 1 204 ? 31.345 42.575 31.489 1.00 60.56 170 GLU A C 1
ATOM 1263 O O . GLU A 1 204 ? 30.566 43.541 31.380 1.00 60.60 170 GLU A O 1
ATOM 1269 N N . ARG A 1 205 ? 32.079 42.104 30.479 1.00 54.53 171 ARG A N 1
ATOM 1270 C CA . ARG A 1 205 ? 32.000 42.689 29.146 1.00 52.24 171 ARG A CA 1
ATOM 1271 C C . ARG A 1 205 ? 30.558 42.772 28.693 1.00 51.25 171 ARG A C 1
ATOM 1272 O O . ARG A 1 205 ? 30.114 43.817 28.229 1.00 54.23 171 ARG A O 1
ATOM 1280 N N . ASN A 1 206 ? 29.821 41.675 28.823 1.00 46.50 172 ASN A N 1
ATOM 1281 C CA . ASN A 1 206 ? 28.469 41.672 28.286 1.00 47.19 172 ASN A CA 1
ATOM 1282 C C . ASN A 1 206 ? 27.515 42.497 29.133 1.00 52.07 172 ASN A C 1
ATOM 1283 O O . ASN A 1 206 ? 26.467 42.935 28.658 1.00 52.35 172 ASN A O 1
ATOM 1288 N N . ARG A 1 207 ? 27.894 42.725 30.383 1.00 68.41 173 ARG A N 1
ATOM 1289 C CA . ARG A 1 207 ? 27.122 43.604 31.235 1.00 72.84 173 ARG A CA 1
ATOM 1290 C C . ARG A 1 207 ? 27.295 45.045 30.746 1.00 74.04 173 ARG A C 1
ATOM 1291 O O . ARG A 1 207 ? 26.345 45.831 30.753 1.00 74.10 173 ARG A O 1
ATOM 1299 N N . GLU A 1 208 ? 28.507 45.379 30.298 1.00 73.76 174 GLU A N 1
ATOM 1300 C CA . GLU A 1 208 ? 28.792 46.746 29.845 1.00 73.45 174 GLU A CA 1
ATOM 1301 C C . GLU A 1 208 ? 28.597 46.986 28.340 1.00 73.34 174 GLU A C 1
ATOM 1302 O O . GLU A 1 208 ? 28.018 47.993 27.941 1.00 75.74 174 GLU A O 1
ATOM 1308 N N . GLN A 1 209 ? 29.076 46.065 27.508 1.00 68.06 175 GLN A N 1
ATOM 1309 C CA . GLN A 1 209 ? 29.078 46.275 26.058 1.00 67.66 175 GLN A CA 1
ATOM 1310 C C . GLN A 1 209 ? 28.917 44.961 25.294 1.00 62.80 175 GLN A C 1
ATOM 1311 O O . GLN A 1 209 ? 29.904 44.369 24.851 1.00 58.53 175 GLN A O 1
ATOM 1317 N N . PRO A 1 210 ? 27.660 44.527 25.112 1.00 62.68 176 PRO A N 1
ATOM 1318 C CA . PRO A 1 210 ? 27.246 43.202 24.613 1.00 59.97 176 PRO A CA 1
ATOM 1319 C C . PRO A 1 210 ? 28.069 42.738 23.415 1.00 57.94 176 PRO A C 1
ATOM 1320 O O . PRO A 1 210 ? 28.188 43.464 22.430 1.00 59.20 176 PRO A O 1
ATOM 1324 N N . MET A 1 211 ? 28.637 41.541 23.501 1.00 48.70 177 MET A N 1
ATOM 1325 C CA . MET A 1 211 ? 29.475 41.034 22.414 1.00 48.21 177 MET A CA 1
ATOM 1326 C C . MET A 1 211 ? 28.651 40.459 21.265 1.00 46.63 177 MET A C 1
ATOM 1327 O O . MET A 1 211 ? 27.650 39.761 21.469 1.00 45.48 177 MET A O 1
ATOM 1332 N N . THR A 1 212 ? 29.110 40.748 20.057 1.00 42.59 178 THR A N 1
ATOM 1333 C CA . THR A 1 212 ? 28.345 40.493 18.848 1.00 42.68 178 THR A CA 1
ATOM 1334 C C . THR A 1 212 ? 29.236 39.887 17.751 1.00 39.62 178 THR A C 1
ATOM 1335 O O . THR A 1 212 ? 28.739 39.312 16.788 1.00 37.83 178 THR A O 1
ATOM 1339 N N . ARG A 1 213 ? 30.551 39.989 17.937 1.00 41.17 179 ARG A N 1
ATOM 1340 C CA . ARG A 1 213 ? 31.535 39.550 16.944 1.00 41.06 179 ARG A CA 1
ATOM 1341 C C . ARG A 1 213 ? 32.609 38.629 17.533 1.00 41.31 179 ARG A C 1
ATOM 1342 O O . ARG A 1 213 ? 33.074 38.851 18.656 1.00 42.97 179 ARG A O 1
ATOM 1350 N N . THR A 1 214 ? 33.022 37.619 16.769 1.00 33.69 180 THR A N 1
ATOM 1351 C CA . THR A 1 214 ? 34.116 36.730 17.177 1.00 33.23 180 THR A CA 1
ATOM 1352 C C . THR A 1 214 ? 35.375 37.472 17.714 1.00 35.02 180 THR A C 1
ATOM 1353 O O . THR A 1 214 ? 35.936 37.087 18.753 1.00 35.21 180 THR A O 1
ATOM 1357 N N . LYS A 1 215 ? 35.820 38.527 17.030 1.00 42.36 181 LYS A N 1
ATOM 1358 C CA . LYS A 1 215 ? 37.041 39.217 17.465 1.00 46.22 181 LYS A CA 1
ATOM 1359 C C . LYS A 1 215 ? 36.910 39.872 18.849 1.00 47.03 181 LYS A C 1
ATOM 1360 O O . LYS A 1 215 ? 37.875 39.911 19.616 1.00 48.08 181 LYS A O 1
ATOM 1366 N N . GLU A 1 216 ? 35.719 40.375 19.166 1.00 42.65 182 GLU A N 1
ATOM 1367 C CA . GLU A 1 216 ? 35.423 40.855 20.513 1.00 44.76 182 GLU A CA 1
ATOM 1368 C C . GLU A 1 216 ? 35.645 39.741 21.542 1.00 45.01 182 GLU A C 1
ATOM 1369 O O . GLU A 1 216 ? 36.312 39.937 22.560 1.00 46.12 182 GLU A O 1
ATOM 1375 N N . LEU A 1 217 ? 35.103 38.562 21.263 1.00 38.72 183 LEU A N 1
ATOM 1376 C CA . LEU A 1 217 ? 35.261 37.447 22.187 1.00 39.34 183 LEU A CA 1
ATOM 1377 C C . LEU A 1 217 ? 36.732 37.085 22.361 1.00 40.16 183 LEU A C 1
ATOM 1378 O O . LEU A 1 217 ? 37.214 36.955 23.488 1.00 41.55 183 LEU A O 1
ATOM 1383 N N . ALA A 1 218 ? 37.439 36.942 21.241 1.00 37.57 184 ALA A N 1
ATOM 1384 C CA . ALA A 1 218 ? 38.874 36.632 21.256 1.00 40.85 184 ALA A CA 1
ATOM 1385 C C . ALA A 1 218 ? 39.699 37.650 22.059 1.00 42.46 184 ALA A C 1
ATOM 1386 O O . ALA A 1 218 ? 40.622 37.275 22.794 1.00 44.06 184 ALA A O 1
ATOM 1388 N N . GLU A 1 219 ? 39.365 38.928 21.908 1.00 53.89 185 GLU A N 1
ATOM 1389 C CA . GLU A 1 219 ? 40.096 39.991 22.588 1.00 58.38 185 GLU A CA 1
ATOM 1390 C C . GLU A 1 219 ? 39.810 39.989 24.086 1.00 58.12 185 GLU A C 1
ATOM 1391 O O . GLU A 1 219 ? 40.715 40.191 24.902 1.00 57.59 185 GLU A O 1
ATOM 1397 N N . VAL A 1 220 ? 38.554 39.732 24.444 1.00 50.25 186 VAL A N 1
ATOM 1398 C CA . VAL A 1 220 ? 38.187 39.614 25.850 1.00 50.34 186 VAL A CA 1
ATOM 1399 C C . VAL A 1 220 ? 38.938 38.442 26.498 1.00 50.46 186 VAL A C 1
ATOM 1400 O O . VAL A 1 220 ? 39.511 38.581 27.586 1.00 52.75 186 VAL A O 1
ATOM 1404 N N . VAL A 1 221 ? 38.967 37.299 25.815 1.00 47.64 187 VAL A N 1
ATOM 1405 C CA . VAL A 1 221 ? 39.692 36.153 26.354 1.00 47.40 187 VAL A CA 1
ATOM 1406 C C . VAL A 1 221 ? 41.191 36.437 26.485 1.00 49.84 187 VAL A C 1
ATOM 1407 O O . VAL A 1 221 ? 41.805 36.100 27.503 1.00 50.39 187 VAL A O 1
ATOM 1411 N N . ALA A 1 222 ? 41.783 37.052 25.463 1.00 49.99 188 ALA A N 1
ATOM 1412 C CA . ALA A 1 222 ? 43.214 37.349 25.509 1.00 52.15 188 ALA A CA 1
ATOM 1413 C C . ALA A 1 222 ? 43.540 38.286 26.670 1.00 54.76 188 ALA A C 1
ATOM 1414 O O . ALA A 1 222 ? 44.506 38.068 27.406 1.00 56.99 188 ALA A O 1
ATOM 1416 N N . ALA A 1 223 ? 42.727 39.325 26.828 1.00 54.48 189 ALA A N 1
ATOM 1417 C CA . ALA A 1 223 ? 42.906 40.284 27.909 1.00 56.02 189 ALA A CA 1
ATOM 1418 C C . ALA A 1 223 ? 42.789 39.611 29.280 1.00 59.66 189 ALA A C 1
ATOM 1419 O O . ALA A 1 223 ? 43.620 39.844 30.164 1.00 60.84 189 ALA A O 1
ATOM 1421 N N . ALA A 1 224 ? 41.764 38.773 29.447 1.00 52.56 190 ALA A N 1
ATOM 1422 C CA . ALA A 1 224 ? 41.521 38.081 30.720 1.00 50.64 190 ALA A CA 1
ATOM 1423 C C . ALA A 1 224 ? 42.624 37.104 31.126 1.00 51.69 190 ALA A C 1
ATOM 1424 O O . ALA A 1 224 ? 42.747 36.757 32.296 1.00 55.08 190 ALA A O 1
ATOM 1426 N N . THR A 1 225 ? 43.422 36.663 30.162 1.00 60.66 191 THR A N 1
ATOM 1427 C CA . THR A 1 225 ? 44.473 35.691 30.440 1.00 62.46 191 THR A CA 1
ATOM 1428 C C . THR A 1 225 ? 45.881 36.278 30.369 1.00 71.49 191 THR A C 1
ATOM 1429 O O . THR A 1 225 ? 46.134 37.236 29.642 1.00 72.97 191 THR A O 1
ATOM 1433 N N . PRO A 1 226 ? 46.793 35.686 31.132 1.00 107.58 192 PRO A N 1
ATOM 1434 C CA . PRO A 1 226 ? 48.194 36.117 31.154 1.00 110.72 192 PRO A CA 1
ATOM 1435 C C . PRO A 1 226 ? 48.893 35.829 29.831 1.00 109.98 192 PRO A C 1
ATOM 1436 O O . PRO A 1 226 ? 48.591 34.828 29.185 1.00 107.02 192 PRO A O 1
ATOM 1440 N N . VAL A 1 227 ? 49.814 36.701 29.435 1.00 128.57 193 VAL A N 1
ATOM 1441 C CA . VAL A 1 227 ? 50.549 36.521 28.189 1.00 128.48 193 VAL A CA 1
ATOM 1442 C C . VAL A 1 227 ? 50.269 37.660 27.214 1.00 128.43 193 VAL A C 1
ATOM 1443 O O . VAL A 1 227 ? 51.174 38.150 26.536 1.00 130.21 193 VAL A O 1
ATOM 1447 N N . LYS A 1 232 ? 50.752 29.195 20.693 1.00 113.61 198 LYS A N 1
ATOM 1448 C CA . LYS A 1 232 ? 49.313 29.012 20.856 1.00 110.16 198 LYS A CA 1
ATOM 1449 C C . LYS A 1 232 ? 48.593 30.355 20.869 1.00 108.60 198 LYS A C 1
ATOM 1450 O O . LYS A 1 232 ? 49.224 31.407 20.978 1.00 113.36 198 LYS A O 1
ATOM 1456 N N . HIS A 1 233 ? 47.270 30.314 20.749 1.00 75.25 199 HIS A N 1
ATOM 1457 C CA . HIS A 1 233 ? 46.454 31.515 20.897 1.00 71.76 199 HIS A CA 1
ATOM 1458 C C . HIS A 1 233 ? 45.512 31.347 22.091 1.00 69.48 199 HIS A C 1
ATOM 1459 O O . HIS A 1 233 ? 44.896 30.301 22.252 1.00 68.89 199 HIS A O 1
ATOM 1466 N N . PRO A 1 234 ? 45.407 32.385 22.932 1.00 61.50 200 PRO A N 1
ATOM 1467 C CA . PRO A 1 234 ? 44.670 32.382 24.204 1.00 62.35 200 PRO A CA 1
ATOM 1468 C C . PRO A 1 234 ? 43.181 32.036 24.095 1.00 60.80 200 PRO A C 1
ATOM 1469 O O . PRO A 1 234 ? 42.605 31.508 25.045 1.00 57.69 200 PRO A O 1
ATOM 1473 N N . ALA A 1 235 ? 42.572 32.318 22.950 1.00 51.23 201 ALA A N 1
ATOM 1474 C CA . ALA A 1 235 ? 41.130 32.163 22.798 1.00 46.64 201 ALA A CA 1
ATOM 1475 C C . ALA A 1 235 ? 40.696 30.829 22.184 1.00 44.67 201 ALA A C 1
ATOM 1476 O O . ALA A 1 235 ? 39.500 30.562 22.057 1.00 43.09 201 ALA A O 1
ATOM 1478 N N . THR A 1 236 ? 41.658 29.997 21.800 1.00 45.55 202 THR A N 1
ATOM 1479 C CA . THR A 1 236 ? 41.355 28.739 21.106 1.00 45.15 202 THR A CA 1
ATOM 1480 C C . THR A 1 236 ? 40.445 27.763 21.890 1.00 44.73 202 THR A C 1
ATOM 1481 O O . THR A 1 236 ? 39.412 27.298 21.382 1.00 41.10 202 THR A O 1
ATOM 1485 N N . ARG A 1 237 ? 40.842 27.457 23.122 1.00 39.46 203 ARG A N 1
ATOM 1486 C CA . ARG A 1 237 ? 40.090 26.518 23.932 1.00 40.26 203 ARG A CA 1
ATOM 1487 C C . ARG A 1 237 ? 38.710 27.073 24.222 1.00 39.64 203 ARG A C 1
ATOM 1488 O O . ARG A 1 237 ? 37.731 26.340 24.212 1.00 38.80 203 ARG A O 1
ATOM 1496 N N . THR A 1 238 ? 38.646 28.371 24.496 1.00 33.02 204 THR A N 1
ATOM 1497 C CA . THR A 1 238 ? 37.373 29.021 24.754 1.00 32.64 204 THR A CA 1
ATOM 1498 C C . THR A 1 238 ? 36.444 28.862 23.557 1.00 30.73 204 THR A C 1
ATOM 1499 O O . THR A 1 238 ? 35.255 28.542 23.722 1.00 29.45 204 THR A O 1
ATOM 1503 N N . PHE A 1 239 ? 36.986 29.085 22.359 1.00 31.42 205 PHE A N 1
ATOM 1504 C CA . PHE A 1 239 ? 36.173 29.000 21.153 1.00 31.89 205 PHE A CA 1
ATOM 1505 C C . PHE A 1 239 ? 35.679 27.574 20.944 1.00 31.65 205 PHE A C 1
ATOM 1506 O O . PHE A 1 239 ? 34.525 27.367 20.566 1.00 31.10 205 PHE A O 1
ATOM 1514 N N . GLN A 1 240 ? 36.552 26.601 21.189 1.00 36.19 206 GLN A N 1
ATOM 1515 C CA . GLN A 1 240 ? 36.147 25.204 21.120 1.00 37.19 206 GLN A CA 1
ATOM 1516 C C . GLN A 1 240 ? 35.022 24.887 22.121 1.00 37.01 206 GLN A C 1
ATOM 1517 O O . GLN A 1 240 ? 34.055 24.222 21.775 1.00 34.65 206 GLN A O 1
ATOM 1523 N N . ALA A 1 241 ? 35.164 25.379 23.351 1.00 26.86 207 ALA A N 1
ATOM 1524 C CA . ALA A 1 241 ? 34.227 25.085 24.429 1.00 27.27 207 ALA A CA 1
ATOM 1525 C C . ALA A 1 241 ? 32.853 25.647 24.079 1.00 28.97 207 ALA A C 1
ATOM 1526 O O . ALA A 1 241 ? 31.819 24.956 24.174 1.00 27.55 207 ALA A O 1
ATOM 1528 N N . VAL A 1 242 ? 32.855 26.906 23.650 1.00 34.20 208 VAL A N 1
ATOM 1529 C CA . VAL A 1 242 ? 31.623 27.570 23.279 1.00 34.45 208 VAL A CA 1
ATOM 1530 C C . VAL A 1 242 ? 30.995 26.872 22.082 1.00 33.59 208 VAL A C 1
ATOM 1531 O O . VAL A 1 242 ? 29.786 26.649 22.056 1.00 33.73 208 VAL A O 1
ATOM 1535 N N . ARG A 1 243 ? 31.808 26.495 21.104 1.00 33.67 209 ARG A N 1
ATOM 1536 C CA . ARG A 1 243 ? 31.268 25.864 19.914 1.00 33.08 209 ARG A CA 1
ATOM 1537 C C . ARG A 1 243 ? 30.572 24.556 20.300 1.00 34.21 209 ARG A C 1
ATOM 1538 O O . ARG A 1 243 ? 29.421 24.294 19.932 1.00 33.43 209 ARG A O 1
ATOM 1546 N N . ILE A 1 244 ? 31.285 23.752 21.082 1.00 31.30 210 ILE A N 1
ATOM 1547 C CA . ILE A 1 244 ? 30.772 22.490 21.568 1.00 29.58 210 ILE A CA 1
ATOM 1548 C C . ILE A 1 244 ? 29.463 22.672 22.337 1.00 30.85 210 ILE A C 1
ATOM 1549 O O . ILE A 1 244 ? 28.540 21.879 22.169 1.00 29.12 210 ILE A O 1
ATOM 1554 N N . TRP A 1 245 ? 29.37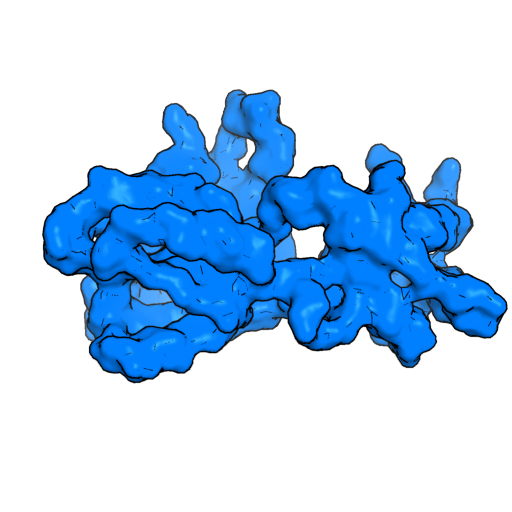0 23.729 23.153 1.00 31.93 211 TRP A N 1
ATOM 1555 C CA . TRP A 1 245 ? 28.110 24.008 23.855 1.00 30.30 211 TRP A CA 1
ATOM 1556 C C . TRP A 1 245 ? 26.973 24.420 22.914 1.00 31.23 211 TRP A C 1
ATOM 1557 O O . TRP A 1 245 ? 25.876 23.909 22.995 1.00 31.88 211 TRP A O 1
ATOM 1568 N N . VAL A 1 246 ? 27.248 25.371 22.033 1.00 27.45 212 VAL A N 1
ATOM 1569 C CA . VAL A 1 246 ? 26.245 25.903 21.117 1.00 26.95 212 VAL A CA 1
ATOM 1570 C C . VAL A 1 246 ? 25.640 24.778 20.279 1.00 27.87 212 VAL A C 1
ATOM 1571 O O . VAL A 1 246 ? 24.455 24.806 19.962 1.00 26.47 212 VAL A O 1
ATOM 1575 N N . ASN A 1 247 ? 26.464 23.782 19.961 1.00 28.09 213 ASN A N 1
ATOM 1576 C CA . ASN A 1 247 ? 26.059 22.679 19.108 1.00 27.68 213 ASN A CA 1
ATOM 1577 C C . ASN A 1 247 ? 25.763 21.355 19.813 1.00 28.98 213 ASN A C 1
ATOM 1578 O O . ASN A 1 247 ? 25.427 20.369 19.145 1.00 26.63 213 ASN A O 1
ATOM 1583 N N . SER A 1 248 ? 25.878 21.329 21.144 1.00 29.03 214 SER A N 1
ATOM 1584 C CA . SER A 1 248 ? 25.658 20.091 21.911 1.00 26.67 214 SER A CA 1
ATOM 1585 C C . SER A 1 248 ? 26.434 18.921 21.338 1.00 24.64 214 SER A C 1
ATOM 1586 O O . SER A 1 248 ? 25.930 17.814 21.318 1.00 26.68 214 SER A O 1
ATOM 1589 N N . GLU A 1 249 ? 27.641 19.159 20.847 1.00 27.97 215 GLU A N 1
ATOM 1590 C CA . GLU A 1 249 ? 28.349 18.141 20.048 1.00 27.55 215 GLU A CA 1
ATOM 1591 C C . GLU A 1 249 ? 28.552 16.778 20.732 1.00 28.64 215 GLU A C 1
ATOM 1592 O O . GLU A 1 249 ? 28.373 15.694 20.108 1.00 30.91 215 GLU A O 1
ATOM 1598 N N . LEU A 1 250 ? 28.900 16.820 22.010 1.00 28.79 216 LEU A N 1
ATOM 1599 C CA . LEU A 1 250 ? 29.145 15.586 22.759 1.00 30.62 216 LEU A CA 1
ATOM 1600 C C . LEU A 1 250 ? 27.859 14.774 23.027 1.00 30.44 216 LEU A C 1
ATOM 1601 O O . LEU A 1 250 ? 27.817 13.562 22.786 1.00 32.36 216 LEU A O 1
ATOM 1606 N N . GLU A 1 251 ? 26.811 15.428 23.511 1.00 35.63 217 GLU A N 1
ATOM 1607 C CA . GLU A 1 251 ? 25.555 14.721 23.705 1.00 34.72 217 GLU A CA 1
ATOM 1608 C C . GLU A 1 251 ? 25.002 14.218 22.377 1.00 34.19 217 GLU A C 1
ATOM 1609 O O . GLU A 1 251 ? 24.397 13.151 22.339 1.00 37.03 217 GLU A O 1
ATOM 1615 N N . GLU A 1 252 ? 25.211 14.980 21.297 1.00 27.20 218 GLU A N 1
ATOM 1616 C CA . GLU A 1 252 ? 24.788 14.546 19.960 1.00 29.18 218 GLU A CA 1
ATOM 1617 C C . GLU A 1 252 ? 25.429 13.204 19.649 1.00 28.10 218 GLU A C 1
ATOM 1618 O O . GLU A 1 252 ? 24.752 12.226 19.306 1.00 30.62 218 GLU A O 1
ATOM 1624 N N . ILE A 1 253 ? 26.746 13.160 19.794 1.00 31.22 219 ILE A N 1
ATOM 1625 C CA . ILE A 1 253 ? 27.446 11.894 19.578 1.00 32.45 219 ILE A CA 1
ATOM 1626 C C . ILE A 1 253 ? 26.913 10.744 20.452 1.00 32.27 219 ILE A C 1
ATOM 1627 O O . ILE A 1 253 ? 26.623 9.635 19.958 1.00 31.81 219 ILE A O 1
ATOM 1632 N N . GLU A 1 254 ? 26.769 11.012 21.744 1.00 43.93 220 GLU A N 1
ATOM 1633 C CA . GLU A 1 254 ? 26.227 9.998 22.649 1.00 43.55 220 GLU A CA 1
ATOM 1634 C C . GLU A 1 254 ? 24.909 9.407 22.147 1.00 44.08 220 GLU A C 1
ATOM 1635 O O . GLU A 1 254 ? 24.756 8.181 22.045 1.00 47.43 220 GLU A O 1
ATOM 1641 N N . GLN A 1 255 ? 23.952 10.276 21.833 1.00 32.16 221 GLN A N 1
ATOM 1642 C CA A GLN A 1 255 ? 22.631 9.842 21.381 0.53 33.70 221 GLN A CA 1
ATOM 1643 C CA B GLN A 1 255 ? 22.652 9.764 21.435 0.47 33.78 221 GLN A CA 1
ATOM 1644 C C . GLN A 1 255 ? 22.676 9.071 20.060 1.00 34.89 221 GLN A C 1
ATOM 1645 O O . GLN A 1 255 ? 21.979 8.063 19.867 1.00 34.78 221 GLN A O 1
ATOM 1656 N N . ALA A 1 256 ? 23.482 9.568 19.125 1.00 33.31 222 ALA A N 1
ATOM 1657 C CA . ALA A 1 256 ? 23.579 8.873 17.833 1.00 33.61 222 ALA A CA 1
ATOM 1658 C C . ALA A 1 256 ? 24.130 7.457 18.025 1.00 33.52 222 ALA A C 1
ATOM 1659 O O . ALA A 1 256 ? 23.564 6.476 17.511 1.00 34.59 222 ALA A O 1
ATOM 1661 N N . LEU A 1 257 ? 25.212 7.343 18.792 1.00 32.56 223 LEU A N 1
ATOM 1662 C CA . LEU A 1 257 ? 25.743 6.018 19.094 1.00 33.24 223 LEU A CA 1
ATOM 1663 C C . LEU A 1 257 ? 24.661 5.135 19.725 1.00 37.03 223 LEU A C 1
ATOM 1664 O O . LEU A 1 257 ? 24.442 4.003 19.268 1.00 36.23 223 LEU A O 1
ATOM 1669 N N . LYS A 1 258 ? 23.966 5.645 20.745 1.00 45.36 224 LYS A N 1
ATOM 1670 C CA . LYS A 1 258 ? 22.887 4.854 21.341 1.00 46.31 224 LYS A CA 1
ATOM 1671 C C . LYS A 1 258 ? 21.884 4.326 20.294 1.00 46.11 224 LYS A C 1
ATOM 1672 O O . LYS A 1 258 ? 21.634 3.126 20.236 1.00 48.10 224 LYS A O 1
ATOM 1678 N N . SER A 1 259 ? 21.316 5.211 19.476 1.00 42.30 225 SER A N 1
ATOM 1679 C CA . SER A 1 259 ? 20.336 4.800 18.447 1.00 45.74 225 SER A CA 1
ATOM 1680 C C . SER A 1 259 ? 20.880 3.819 17.371 1.00 46.70 225 SER A C 1
ATOM 1681 O O . SER A 1 259 ? 20.134 2.978 16.796 1.00 48.86 225 SER A O 1
ATOM 1684 N N . SER A 1 260 ? 22.176 3.947 17.092 1.00 46.44 226 SER A N 1
ATOM 1685 C CA . SER A 1 260 ? 22.844 3.095 16.107 1.00 48.24 226 SER A CA 1
ATOM 1686 C C . SER A 1 260 ? 22.663 1.608 16.414 1.00 48.01 226 SER A C 1
ATOM 1687 O O . SER A 1 260 ? 22.459 0.809 15.501 1.00 50.63 226 SER A O 1
ATOM 1690 N N . LEU A 1 261 ? 22.744 1.238 17.691 1.00 53.13 227 LEU A N 1
ATOM 1691 C CA . LEU A 1 261 ? 22.561 -0.155 18.082 1.00 56.03 227 LEU A CA 1
ATOM 1692 C C . LEU A 1 261 ? 21.203 -0.661 17.643 1.00 59.92 227 LEU A C 1
ATOM 1693 O O . LEU A 1 261 ? 21.073 -1.785 17.154 1.00 63.66 227 LEU A O 1
ATOM 1698 N N . ASN A 1 262 ? 20.185 0.167 17.826 1.00 59.53 228 ASN A N 1
ATOM 1699 C CA . ASN A 1 262 ? 18.833 -0.256 17.507 1.00 61.56 228 ASN A CA 1
ATOM 1700 C C . ASN A 1 262 ? 18.572 -0.279 16.009 1.00 59.43 228 ASN A C 1
ATOM 1701 O O . ASN A 1 262 ? 17.750 -1.059 15.538 1.00 61.65 228 ASN A O 1
ATOM 1706 N N . VAL A 1 263 ? 19.265 0.557 15.239 1.00 42.57 229 VAL A N 1
ATOM 1707 C CA . VAL A 1 263 ? 18.963 0.534 13.796 1.00 43.10 229 VAL A CA 1
ATOM 1708 C C . VAL A 1 263 ? 19.764 -0.485 12.958 1.00 42.73 229 VAL A C 1
ATOM 1709 O O . VAL A 1 263 ? 19.328 -0.882 11.877 1.00 41.82 229 VAL A O 1
ATOM 1713 N N . LEU A 1 264 ? 20.918 -0.915 13.466 1.00 37.09 230 LEU A N 1
ATOM 1714 C CA . LEU A 1 264 ? 21.846 -1.741 12.683 1.00 37.77 230 LEU A CA 1
ATOM 1715 C C . LEU A 1 264 ? 21.359 -3.167 12.412 1.00 39.99 230 LEU A C 1
ATOM 1716 O O . LEU A 1 264 ? 20.835 -3.832 13.303 1.00 38.79 230 LEU A O 1
ATOM 1721 N N . ALA A 1 265 ? 21.531 -3.624 11.174 1.00 40.55 231 ALA A N 1
ATOM 1722 C CA . ALA A 1 265 ? 21.370 -5.031 10.869 1.00 40.96 231 ALA A CA 1
ATOM 1723 C C . ALA A 1 265 ? 22.501 -5.845 11.521 1.00 41.64 231 ALA A C 1
ATOM 1724 O O . ALA A 1 265 ? 23.520 -5.288 11.933 1.00 41.33 231 ALA A O 1
ATOM 1726 N N . PRO A 1 266 ? 22.320 -7.171 11.623 1.00 44.78 232 PRO A N 1
ATOM 1727 C CA . PRO A 1 266 ? 23.424 -8.053 12.024 1.00 46.30 232 PRO A CA 1
ATOM 1728 C C . PRO A 1 266 ? 24.623 -7.844 11.106 1.00 46.30 232 PRO A C 1
ATOM 1729 O O . PRO A 1 266 ? 24.448 -7.806 9.889 1.00 46.74 232 PRO A O 1
ATOM 1733 N N . GLY A 1 267 ? 25.816 -7.715 11.682 1.00 42.64 233 GLY A N 1
ATOM 1734 C CA . GLY A 1 267 ? 27.023 -7.487 10.908 1.00 41.79 233 GLY A CA 1
ATOM 1735 C C . GLY A 1 267 ? 27.186 -6.037 10.486 1.00 41.13 233 GLY A C 1
ATOM 1736 O O . GLY A 1 267 ? 28.165 -5.676 9.837 1.00 42.21 233 GLY A O 1
ATOM 1737 N N . GLY A 1 268 ? 26.223 -5.201 10.854 1.00 37.77 234 GLY A N 1
ATOM 1738 C CA . GLY A 1 268 ? 26.269 -3.801 10.484 1.00 37.09 234 GLY A CA 1
ATOM 1739 C C . GLY A 1 268 ? 27.433 -3.074 11.147 1.00 37.31 234 GLY A C 1
ATOM 1740 O O . GLY A 1 268 ? 27.792 -3.357 12.294 1.00 34.69 234 GLY A O 1
ATOM 1741 N N . ARG A 1 269 ? 28.003 -2.110 10.433 1.00 37.73 235 ARG A N 1
ATOM 1742 C CA . ARG A 1 269 ? 29.234 -1.449 10.862 1.00 34.98 235 ARG A CA 1
ATOM 1743 C C . ARG A 1 269 ? 29.024 -0.066 11.448 1.00 34.77 235 ARG A C 1
ATOM 1744 O O . ARG A 1 269 ? 28.129 0.679 11.045 1.00 34.55 235 ARG A O 1
ATOM 1752 N N . LEU A 1 270 ? 29.874 0.272 12.405 1.00 37.76 236 LEU A N 1
ATOM 1753 C CA . LEU A 1 270 ? 30.015 1.636 12.861 1.00 35.95 236 LEU A CA 1
ATOM 1754 C C . LEU A 1 270 ? 31.429 2.047 12.519 1.00 36.07 236 LEU A C 1
ATOM 1755 O O . LEU A 1 270 ? 32.398 1.355 12.863 1.00 35.89 236 LEU A O 1
ATOM 1760 N N . SER A 1 271 ? 31.544 3.165 11.819 1.00 29.80 237 SER A N 1
ATOM 1761 C CA . SER A 1 271 ? 32.849 3.689 11.459 1.00 31.72 237 SER A CA 1
ATOM 1762 C C . SER A 1 271 ? 32.822 5.153 11.829 1.00 31.52 237 SER A C 1
ATOM 1763 O O . SER A 1 271 ? 32.165 5.970 11.159 1.00 32.47 237 SER A O 1
ATOM 1766 N N . ILE A 1 272 ? 33.501 5.473 12.922 1.00 34.46 238 ILE A N 1
ATOM 1767 C CA . ILE A 1 272 ? 33.418 6.794 13.514 1.00 34.02 238 ILE A CA 1
ATOM 1768 C C . ILE A 1 272 ? 34.771 7.477 13.621 1.00 33.94 238 ILE A C 1
ATOM 1769 O O . ILE A 1 272 ? 35.673 6.992 14.302 1.00 34.16 238 ILE A O 1
ATOM 1774 N N . ILE A 1 273 ? 34.891 8.625 12.966 1.00 35.67 239 ILE A N 1
ATOM 1775 C CA . ILE A 1 273 ? 36.075 9.461 13.090 1.00 33.80 239 ILE A CA 1
ATOM 1776 C C . ILE A 1 273 ? 35.838 10.579 14.097 1.00 34.08 239 ILE A C 1
ATOM 1777 O O . ILE A 1 273 ? 34.969 11.439 13.896 1.00 32.76 239 ILE A O 1
ATOM 1782 N N . SER A 1 274 ? 36.600 10.549 15.186 1.00 29.86 240 SER A N 1
ATOM 1783 C CA . SER A 1 274 ? 36.623 11.643 16.145 1.00 30.91 240 SER A CA 1
ATOM 1784 C C . SER A 1 274 ? 37.734 12.633 15.769 1.00 35.36 240 SER A C 1
ATOM 1785 O O . SER A 1 274 ? 38.829 12.225 15.351 1.00 34.25 240 SER A O 1
ATOM 1788 N N . PHE A 1 275 ? 37.442 13.926 15.914 1.00 37.76 241 PHE A N 1
ATOM 1789 C CA . PHE A 1 275 ? 38.414 14.967 15.599 1.00 37.17 241 PHE A CA 1
ATOM 1790 C C . PHE A 1 275 ? 39.379 15.201 16.767 1.00 36.96 241 PHE A C 1
ATOM 1791 O O . PHE A 1 275 ? 40.552 15.472 16.553 1.00 39.33 241 PHE A O 1
ATOM 1799 N N . HIS A 1 276 ? 38.897 15.073 17.996 1.00 38.56 242 HIS A N 1
ATOM 1800 C CA . HIS A 1 276 ? 39.748 15.312 19.156 1.00 41.71 242 HIS A CA 1
ATOM 1801 C C . HIS A 1 276 ? 39.328 14.458 20.355 1.00 42.02 242 HIS A C 1
ATOM 1802 O O . HIS A 1 276 ? 38.307 13.768 20.311 1.00 39.40 242 HIS A O 1
ATOM 1809 N N . SER A 1 277 ? 40.123 14.541 21.420 1.00 39.02 243 SER A N 1
ATOM 1810 C CA . SER A 1 277 ? 40.020 13.664 22.577 1.00 39.59 243 SER A CA 1
ATOM 1811 C C . SER A 1 277 ? 38.643 13.583 23.222 1.00 37.94 243 SER A C 1
ATOM 1812 O O . SER A 1 277 ? 38.234 12.514 23.641 1.00 38.11 243 SER A O 1
ATOM 1815 N N . LEU A 1 278 ? 37.939 14.705 23.322 1.00 42.07 244 LEU A N 1
ATOM 1816 C CA . LEU A 1 278 ? 36.650 14.743 24.024 1.00 37.96 244 LEU A CA 1
ATOM 1817 C C . LEU A 1 278 ? 35.543 13.939 23.317 1.00 35.50 244 LEU A C 1
ATOM 1818 O O . LEU A 1 278 ? 34.677 13.358 23.972 1.00 35.48 244 LEU A O 1
ATOM 1823 N N . GLU A 1 279 ? 35.571 13.918 21.986 1.00 34.64 245 GLU A N 1
ATOM 1824 C CA . GLU A 1 279 ? 34.666 13.069 21.197 1.00 36.05 245 GLU A CA 1
ATOM 1825 C C . GLU A 1 279 ? 35.109 11.601 21.335 1.00 35.67 245 GLU A C 1
ATOM 1826 O O . GLU A 1 279 ? 34.302 10.684 21.605 1.00 36.78 245 GLU A O 1
ATOM 1832 N N . ASP A 1 280 ? 36.412 11.396 21.172 1.00 34.51 246 ASP A N 1
ATOM 1833 C CA . ASP A 1 280 ? 36.961 10.051 21.193 1.00 35.98 246 ASP A CA 1
ATOM 1834 C C . ASP A 1 280 ? 36.664 9.335 22.498 1.00 34.62 246 ASP A C 1
ATOM 1835 O O . ASP A 1 280 ? 36.337 8.165 22.488 1.00 34.83 246 ASP A O 1
ATOM 1840 N N . ARG A 1 281 ? 36.779 10.042 23.609 1.00 43.55 247 ARG A N 1
ATOM 1841 C CA . ARG A 1 281 ? 36.477 9.476 24.916 1.00 44.71 247 ARG A CA 1
ATOM 1842 C C . ARG A 1 281 ? 35.086 8.844 24.883 1.00 41.85 247 ARG A C 1
ATOM 1843 O O . ARG A 1 281 ? 34.882 7.720 25.340 1.00 42.81 247 ARG A O 1
ATOM 1851 N N . ILE A 1 282 ? 34.141 9.574 24.299 1.00 38.02 248 ILE A N 1
ATOM 1852 C CA . ILE A 1 282 ? 32.762 9.112 24.182 1.00 37.83 248 ILE A CA 1
ATOM 1853 C C . ILE A 1 282 ? 32.643 7.868 23.292 1.00 37.06 248 ILE A C 1
ATOM 1854 O O . ILE A 1 282 ? 32.046 6.853 23.691 1.00 37.34 248 ILE A O 1
ATOM 1859 N N . VAL A 1 283 ? 33.249 7.926 22.109 1.00 29.58 249 VAL A N 1
ATOM 1860 C CA . VAL A 1 283 ? 33.184 6.764 21.211 1.00 31.59 249 VAL A CA 1
ATOM 1861 C C . VAL A 1 283 ? 33.791 5.492 21.842 1.00 33.05 249 VAL A C 1
ATOM 1862 O O . VAL A 1 283 ? 33.174 4.421 21.838 1.00 31.85 249 VAL A O 1
ATOM 1866 N N . LYS A 1 284 ? 34.986 5.631 22.408 1.00 40.00 250 LYS A N 1
ATOM 1867 C CA . LYS A 1 284 ? 35.645 4.550 23.130 1.00 41.18 250 LYS A CA 1
ATOM 1868 C C . LYS A 1 284 ? 34.763 3.997 24.247 1.00 40.90 250 LYS A C 1
ATOM 1869 O O . LYS A 1 284 ? 34.495 2.795 24.279 1.00 41.24 250 LYS A O 1
ATOM 1875 N N . ARG A 1 285 ? 34.310 4.861 25.155 1.00 46.79 251 ARG A N 1
ATOM 1876 C CA . ARG A 1 285 ? 33.430 4.405 26.235 1.00 46.96 251 ARG A CA 1
ATOM 1877 C C . ARG A 1 285 ? 32.275 3.572 25.672 1.00 45.92 251 ARG A C 1
ATOM 1878 O O . ARG A 1 285 ? 32.026 2.452 26.120 1.00 47.78 251 ARG A O 1
ATOM 1886 N N . PHE A 1 286 ? 31.583 4.123 24.676 1.00 38.17 252 PHE A N 1
ATOM 1887 C CA . PHE A 1 286 ? 30.427 3.448 24.105 1.00 35.93 252 PHE A CA 1
ATOM 1888 C C . PHE A 1 286 ? 30.765 2.068 23.524 1.00 38.55 252 PHE A C 1
ATOM 1889 O O . PHE A 1 286 ? 30.077 1.086 23.787 1.00 39.44 252 PHE A O 1
ATOM 1897 N N . MET A 1 287 ? 31.817 1.989 22.720 1.00 37.00 253 MET A N 1
ATOM 1898 C CA . MET A 1 287 ? 32.172 0.704 22.126 1.00 38.14 253 MET A CA 1
ATOM 1899 C C . MET A 1 287 ? 32.611 -0.305 23.180 1.00 38.25 253 MET A C 1
ATOM 1900 O O . MET A 1 287 ? 32.308 -1.507 23.068 1.00 40.44 253 MET A O 1
ATOM 1905 N N . ARG A 1 288 ? 33.291 0.181 24.212 1.00 48.35 254 ARG A N 1
ATOM 1906 C CA . ARG A 1 288 ? 33.754 -0.682 25.292 1.00 50.31 254 ARG A CA 1
ATOM 1907 C C . ARG A 1 288 ? 32.568 -1.279 26.049 1.00 51.60 254 ARG A C 1
ATOM 1908 O O . ARG A 1 288 ? 32.462 -2.498 26.193 1.00 50.92 254 ARG A O 1
ATOM 1916 N N . GLU A 1 289 ? 31.668 -0.420 26.520 1.00 55.43 255 GLU A N 1
ATOM 1917 C CA . GLU A 1 289 ? 30.515 -0.891 27.279 1.00 57.08 255 GLU A CA 1
ATOM 1918 C C . GLU A 1 289 ? 29.649 -1.918 26.535 1.00 58.13 255 GLU A C 1
ATOM 1919 O O . GLU A 1 289 ? 29.161 -2.875 27.129 1.00 59.60 255 GLU A O 1
ATOM 1925 N N . ASN A 1 290 ? 29.480 -1.727 25.232 1.00 45.49 256 ASN A N 1
ATOM 1926 C CA . ASN A 1 290 ? 28.546 -2.526 24.451 1.00 43.31 256 ASN A CA 1
ATOM 1927 C C . ASN A 1 290 ? 29.154 -3.749 23.777 1.00 45.23 256 ASN A C 1
ATOM 1928 O O . ASN A 1 290 ? 28.470 -4.462 23.051 1.00 46.45 256 ASN A O 1
ATOM 1933 N N . SER A 1 291 ? 30.436 -3.996 24.011 1.00 48.89 257 SER A N 1
ATOM 1934 C CA . SER A 1 291 ? 31.083 -5.155 23.411 1.00 52.86 257 SER A CA 1
ATOM 1935 C C . SER A 1 291 ? 31.694 -6.097 24.446 1.00 59.00 257 SER A C 1
ATOM 1936 O O . SER A 1 291 ? 32.279 -7.119 24.090 1.00 60.37 257 SER A O 1
ATOM 1939 N N . ARG A 1 292 ? 31.553 -5.766 25.723 1.00 108.35 258 ARG A N 1
ATOM 1940 C CA . ARG A 1 292 ? 32.143 -6.594 26.764 1.00 114.28 258 ARG A CA 1
ATOM 1941 C C . ARG A 1 292 ? 31.165 -7.648 27.272 1.00 119.10 258 ARG A C 1
ATOM 1942 O O . ARG A 1 292 ? 30.002 -7.351 27.549 1.00 121.20 258 ARG A O 1
ATOM 1950 N N . GLY A 1 293 ? 31.645 -8.882 27.375 1.00 115.53 259 GLY A N 1
ATOM 1951 C CA . GLY A 1 293 ? 30.819 -9.994 27.807 1.00 117.88 259 GLY A CA 1
ATOM 1952 C C . GLY A 1 293 ? 31.237 -11.308 27.176 1.00 118.57 259 GLY A C 1
ATOM 1953 O O . GLY A 1 293 ? 30.816 -11.639 26.067 1.00 117.55 259 GLY A O 1
ATOM 1954 N N . ARG A 1 313 ? 27.412 -7.357 24.695 1.00 64.88 279 ARG A N 1
ATOM 1955 C CA . ARG A 1 313 ? 27.511 -8.353 23.630 1.00 64.06 279 ARG A CA 1
ATOM 1956 C C . ARG A 1 313 ? 26.766 -7.935 22.357 1.00 60.94 279 ARG A C 1
ATOM 1957 O O . ARG A 1 313 ? 26.643 -8.715 21.421 1.00 62.02 279 ARG A O 1
ATOM 1965 N N . GLN A 1 314 ? 26.262 -6.709 22.325 1.00 54.58 280 GLN A N 1
ATOM 1966 C CA . GLN A 1 314 ? 25.549 -6.225 21.146 1.00 54.77 280 GLN A CA 1
ATOM 1967 C C . GLN A 1 314 ? 26.494 -5.741 20.048 1.00 51.70 280 GLN A C 1
ATOM 1968 O O . GLN A 1 314 ? 26.128 -5.699 18.871 1.00 52.04 280 GLN A O 1
ATOM 1974 N N . LEU A 1 315 ? 27.707 -5.376 20.447 1.00 38.13 281 LEU A N 1
ATOM 1975 C CA . LEU A 1 315 ? 28.734 -4.948 19.506 1.00 37.79 281 LEU A CA 1
ATOM 1976 C C . LEU A 1 315 ? 29.962 -5.816 19.627 1.00 37.86 281 LEU A C 1
ATOM 1977 O O . LEU A 1 315 ? 30.193 -6.435 20.654 1.00 39.63 281 LEU A O 1
ATOM 1982 N N . ARG A 1 316 ? 30.725 -5.868 18.550 1.00 45.00 282 ARG A N 1
ATOM 1983 C CA . ARG A 1 316 ? 32.074 -6.386 18.539 1.00 43.49 282 ARG A CA 1
ATOM 1984 C C . ARG A 1 316 ? 32.960 -5.218 18.096 1.00 45.85 282 ARG A C 1
ATOM 1985 O O . ARG A 1 316 ? 32.822 -4.693 16.986 1.00 45.72 282 ARG A O 1
ATOM 1993 N N . ALA A 1 317 ? 33.840 -4.787 18.983 1.00 40.84 283 ALA A N 1
ATOM 1994 C CA . ALA A 1 317 ? 34.793 -3.728 18.668 1.00 43.92 283 ALA A CA 1
ATOM 1995 C C . ALA A 1 317 ? 35.844 -4.267 17.706 1.00 41.69 283 ALA A C 1
ATOM 1996 O O . ALA A 1 317 ? 36.457 -5.269 17.978 1.00 43.69 283 ALA A O 1
ATOM 1998 N N . LEU A 1 318 ? 36.036 -3.605 16.578 1.00 38.91 284 LEU A N 1
ATOM 1999 C CA . LEU A 1 318 ? 36.954 -4.095 15.564 1.00 40.02 284 LEU A CA 1
ATOM 2000 C C . LEU A 1 318 ? 38.249 -3.280 15.536 1.00 41.86 284 LEU A C 1
ATOM 2001 O O . LEU A 1 318 ? 39.171 -3.578 14.769 1.00 43.00 284 LEU A O 1
ATOM 2006 N N . GLY A 1 319 ? 38.315 -2.269 16.395 1.00 37.19 285 GLY A N 1
ATOM 2007 C CA . GLY A 1 319 ? 39.555 -1.558 16.644 1.00 39.08 285 GLY A CA 1
ATOM 2008 C C . GLY A 1 319 ? 39.551 -0.044 16.461 1.00 38.84 285 GLY A C 1
ATOM 2009 O O . GLY A 1 319 ? 38.507 0.625 16.526 1.00 34.42 285 GLY A O 1
ATOM 2010 N N . LYS A 1 320 ? 40.744 0.478 16.199 1.00 39.01 286 LYS A N 1
ATOM 2011 C CA . LYS A 1 320 ? 41.021 1.905 16.280 1.00 40.35 286 LYS A CA 1
ATOM 2012 C C . LYS A 1 320 ? 42.246 2.269 15.426 1.00 40.04 286 LYS A C 1
ATOM 2013 O O . LYS A 1 320 ? 43.282 1.595 15.487 1.00 39.95 286 LYS A O 1
ATOM 2019 N N . LEU A 1 321 ? 42.119 3.317 14.620 1.00 34.15 287 LEU A N 1
ATOM 2020 C CA . LEU A 1 321 ? 43.236 3.763 13.779 1.00 35.82 287 LEU A CA 1
ATOM 2021 C C . LEU A 1 321 ? 43.495 5.265 13.903 1.00 35.36 287 LEU A C 1
ATOM 2022 O O . LEU A 1 321 ? 42.562 6.066 13.922 1.00 34.40 287 LEU A O 1
ATOM 2027 N N . MET A 1 322 ? 44.768 5.632 13.988 1.00 43.68 288 MET A N 1
ATOM 2028 C CA . MET A 1 322 ? 45.163 7.028 14.034 1.00 43.80 288 MET A CA 1
ATOM 2029 C C . MET A 1 322 ? 46.127 7.293 12.891 1.00 42.81 288 MET A C 1
ATOM 2030 O O . MET A 1 322 ? 46.874 6.406 12.485 1.00 47.01 288 MET A O 1
ATOM 2035 N N . PRO A 1 323 ? 46.111 8.523 12.367 1.00 36.39 289 PRO A N 1
ATOM 2036 C CA . PRO A 1 323 ? 47.025 8.937 11.293 1.00 37.97 289 PRO A CA 1
ATOM 2037 C C . PRO A 1 323 ? 48.487 9.018 11.725 1.00 40.44 289 PRO A C 1
ATOM 2038 O O . PRO A 1 323 ? 48.770 9.497 12.816 1.00 40.53 289 PRO A O 1
ATOM 2042 N N . GLY A 1 324 ? 49.395 8.524 10.886 1.00 35.91 290 GLY A N 1
ATOM 2043 C CA . GLY A 1 324 ? 50.812 8.603 11.171 1.00 38.67 290 GLY A CA 1
ATOM 2044 C C . GLY A 1 324 ? 51.385 9.979 10.860 1.00 39.50 290 GLY A C 1
ATOM 2045 O O . GLY A 1 324 ? 50.638 10.887 10.483 1.00 37.77 290 GLY A O 1
ATOM 2046 N N . GLU A 1 325 ? 52.702 10.125 11.016 1.00 52.24 291 GLU A N 1
ATOM 2047 C CA . GLU A 1 325 ? 53.380 11.402 10.789 1.00 56.80 291 GLU A CA 1
ATOM 2048 C C . GLU A 1 325 ? 53.102 11.991 9.416 1.00 57.11 291 GLU A C 1
ATOM 2049 O O . GLU A 1 325 ? 52.747 13.157 9.303 1.00 58.48 291 GLU A O 1
ATOM 2055 N N . GLU A 1 326 ? 53.289 11.183 8.380 1.00 66.45 292 GLU A N 1
ATOM 2056 C CA . GLU A 1 326 ? 53.109 11.628 7.010 1.00 67.74 292 GLU A CA 1
ATOM 2057 C C . GLU A 1 326 ? 51.725 12.212 6.754 1.00 65.86 292 GLU A C 1
ATOM 2058 O O . GLU A 1 326 ? 51.590 13.293 6.156 1.00 66.01 292 GLU A O 1
ATOM 2064 N N . GLU A 1 327 ? 50.695 11.503 7.208 1.00 47.34 293 GLU A N 1
ATOM 2065 C CA . GLU A 1 327 ? 49.336 11.919 6.924 1.00 44.65 293 GLU A CA 1
ATOM 2066 C C . GLU A 1 327 ? 49.017 13.220 7.663 1.00 45.28 293 GLU A C 1
ATOM 2067 O O . GLU A 1 327 ? 48.230 14.041 7.177 1.00 43.20 293 GLU A O 1
ATOM 2073 N N . VAL A 1 328 ? 49.640 13.410 8.825 1.00 50.87 294 VAL A N 1
ATOM 2074 C CA . VAL A 1 328 ? 49.381 14.599 9.636 1.00 52.12 294 VAL A CA 1
ATOM 2075 C C . VAL A 1 328 ? 50.154 15.807 9.090 1.00 51.10 294 VAL A C 1
ATOM 2076 O O . VAL A 1 328 ? 49.697 16.936 9.179 1.00 50.91 294 VAL A O 1
ATOM 2080 N N . ALA A 1 329 ? 51.316 15.554 8.506 1.00 52.05 295 ALA A N 1
ATOM 2081 C CA . ALA A 1 329 ? 52.067 16.611 7.837 1.00 54.50 295 ALA A CA 1
ATOM 2082 C C . ALA A 1 329 ? 51.372 16.990 6.532 1.00 57.84 295 ALA A C 1
ATOM 2083 O O . ALA A 1 329 ? 51.542 18.103 6.033 1.00 60.29 295 ALA A O 1
ATOM 2085 N N . GLU A 1 330 ? 50.741 16.003 5.902 1.00 70.55 296 GLU A N 1
ATOM 2086 C CA . GLU A 1 330 ? 49.947 16.233 4.704 1.00 69.69 296 GLU A CA 1
ATOM 2087 C C . GLU A 1 330 ? 48.704 17.028 5.068 1.00 68.19 296 GLU A C 1
ATOM 2088 O O . GLU A 1 330 ? 48.314 17.963 4.373 1.00 69.82 296 GLU A O 1
ATOM 2094 N N . ASN A 1 331 ? 48.089 16.632 6.178 1.00 56.97 297 ASN A N 1
ATOM 2095 C CA . ASN A 1 331 ? 46.921 17.311 6.711 1.00 54.27 297 ASN A CA 1
ATOM 2096 C C . ASN A 1 331 ? 47.150 17.607 8.185 1.00 54.35 297 ASN A C 1
ATOM 2097 O O . ASN A 1 331 ? 47.204 16.697 9.009 1.00 53.25 297 ASN A O 1
ATOM 2102 N N . PRO A 1 332 ? 47.268 18.884 8.514 1.00 54.41 298 PRO A N 1
ATOM 2103 C CA . PRO A 1 332 ? 47.513 19.314 9.892 1.00 55.52 298 PRO A CA 1
ATOM 2104 C C . PRO A 1 332 ? 46.374 19.013 10.857 1.00 53.72 298 PRO A C 1
ATOM 2105 O O . PRO A 1 332 ? 46.612 18.682 12.016 1.00 53.72 298 PRO A O 1
ATOM 2109 N N . ARG A 1 333 ? 45.145 19.165 10.382 1.00 63.53 299 ARG A N 1
ATOM 2110 C CA . ARG A 1 333 ? 43.973 19.098 11.243 1.00 63.95 299 ARG A CA 1
ATOM 2111 C C . ARG A 1 333 ? 43.605 17.659 11.609 1.00 63.80 299 ARG A C 1
ATOM 2112 O O . ARG A 1 333 ? 42.717 17.424 12.419 1.00 62.51 299 ARG A O 1
ATOM 2120 N N . ALA A 1 334 ? 44.310 16.703 11.016 1.00 56.39 300 ALA A N 1
ATOM 2121 C CA . ALA A 1 334 ? 44.150 15.295 11.365 1.00 56.93 300 ALA A CA 1
ATOM 2122 C C . ALA A 1 334 ? 44.942 14.951 12.633 1.00 57.67 300 ALA A C 1
ATOM 2123 O O . ALA A 1 334 ? 44.906 13.816 13.106 1.00 57.20 300 ALA A O 1
ATOM 2125 N N . ARG A 1 335 ? 45.646 15.943 13.171 1.00 71.81 301 ARG A N 1
ATOM 2126 C CA . ARG A 1 335 ? 46.562 15.763 14.296 1.00 73.99 301 ARG A CA 1
ATOM 2127 C C . ARG A 1 335 ? 46.029 14.854 15.405 1.00 73.21 301 ARG A C 1
ATOM 2128 O O . ARG A 1 335 ? 46.726 13.949 15.866 1.00 74.06 301 ARG A O 1
ATOM 2136 N N . SER A 1 336 ? 44.800 15.093 15.840 1.00 48.88 302 SER A N 1
ATOM 2137 C CA . SER A 1 336 ? 44.255 14.317 16.955 1.00 50.27 302 SER A CA 1
ATOM 2138 C C . SER A 1 336 ? 43.098 13.398 16.562 1.00 46.45 302 SER A C 1
ATOM 2139 O O . SER A 1 336 ? 42.293 13.016 17.401 1.00 46.97 302 SER A O 1
ATOM 2142 N N . SER A 1 337 ? 43.008 13.053 15.284 1.00 36.99 303 SER A N 1
ATOM 2143 C CA . SER A 1 337 ? 41.888 12.239 14.817 1.00 35.61 303 SER A CA 1
ATOM 2144 C C . SER A 1 337 ? 42.043 10.772 15.199 1.00 35.05 303 SER A C 1
ATOM 2145 O O . SER A 1 337 ? 43.153 10.225 15.245 1.00 37.66 303 SER A O 1
ATOM 2148 N N . VAL A 1 338 ? 40.916 10.149 15.498 1.00 32.71 304 VAL A N 1
ATOM 2149 C CA . VAL A 1 338 ? 40.897 8.737 15.835 1.00 34.23 304 VAL A CA 1
ATOM 2150 C C . VAL A 1 338 ? 39.700 8.051 15.171 1.00 33.84 304 VAL A C 1
ATOM 2151 O O . VAL A 1 338 ? 38.537 8.396 15.427 1.00 30.70 304 VAL A O 1
ATOM 2155 N N . LEU A 1 339 ? 39.995 7.076 14.317 1.00 30.84 305 LEU A N 1
ATOM 2156 C CA . LEU A 1 339 ? 38.945 6.252 13.731 1.00 29.59 305 LEU A CA 1
ATOM 2157 C C . LEU A 1 339 ? 38.689 5.017 14.613 1.00 29.56 305 LEU A C 1
ATOM 2158 O O . LEU A 1 339 ? 39.620 4.292 14.974 1.00 30.90 305 LEU A O 1
ATOM 2163 N N . ARG A 1 340 ? 37.428 4.795 14.960 1.00 28.28 306 ARG A N 1
ATOM 2164 C CA . ARG A 1 340 ? 37.030 3.580 15.644 1.00 28.90 306 ARG A CA 1
ATOM 2165 C C . ARG A 1 340 ? 35.981 2.840 14.827 1.00 29.99 306 ARG A C 1
ATOM 2166 O O . ARG A 1 340 ? 35.099 3.457 14.213 1.00 30.11 306 ARG A O 1
ATOM 2174 N N . ILE A 1 341 ? 36.106 1.517 14.804 1.00 32.74 307 ILE A N 1
ATOM 2175 C CA . ILE A 1 341 ? 35.215 0.649 14.046 1.00 32.49 307 ILE A CA 1
ATOM 2176 C C . ILE A 1 341 ? 34.595 -0.440 14.928 1.00 33.67 307 ILE A C 1
ATOM 2177 O O . ILE A 1 341 ? 35.271 -1.014 15.782 1.00 34.83 307 ILE A O 1
ATOM 2182 N N . ALA A 1 342 ? 33.303 -0.700 14.740 1.00 32.77 308 ALA A N 1
ATOM 2183 C CA . ALA A 1 342 ? 32.641 -1.805 15.429 1.00 33.21 308 ALA A CA 1
ATOM 2184 C C . ALA A 1 342 ? 31.597 -2.473 14.527 1.00 34.34 308 ALA A C 1
ATOM 2185 O O . ALA A 1 342 ? 31.284 -1.971 13.448 1.00 33.84 308 ALA A O 1
ATOM 2187 N N . GLU A 1 343 ? 31.055 -3.594 14.986 1.00 32.84 309 GLU A N 1
ATOM 2188 C CA A GLU A 1 343 ? 30.083 -4.351 14.208 0.50 35.40 309 GLU A CA 1
ATOM 2189 C CA B GLU A 1 343 ? 30.103 -4.373 14.210 0.50 35.43 309 GLU A CA 1
ATOM 2190 C C . GLU A 1 343 ? 28.989 -4.910 15.114 1.00 36.87 309 GLU A C 1
ATOM 2191 O O . GLU A 1 343 ? 29.259 -5.446 16.189 1.00 35.31 309 GLU A O 1
ATOM 2202 N N . ARG A 1 344 ? 27.748 -4.774 14.667 1.00 48.07 310 ARG A N 1
ATOM 2203 C CA . ARG A 1 344 ? 26.602 -5.287 15.394 1.00 47.56 310 ARG A CA 1
ATOM 2204 C C . ARG A 1 344 ? 26.619 -6.824 15.361 1.00 47.22 310 ARG A C 1
ATOM 2205 O O . ARG A 1 344 ? 26.721 -7.418 14.292 1.00 47.36 310 ARG A O 1
ATOM 2213 N N . THR A 1 345 ? 26.547 -7.455 16.530 1.00 43.98 311 THR A N 1
ATOM 2214 C CA . THR A 1 345 ? 26.470 -8.914 16.618 1.00 47.57 311 THR A CA 1
ATOM 2215 C C . THR A 1 345 ? 25.042 -9.408 16.367 1.00 51.30 311 THR A C 1
ATOM 2216 O O . THR A 1 345 ? 24.212 -8.686 15.809 1.00 49.27 311 THR A O 1
ATOM 2220 N N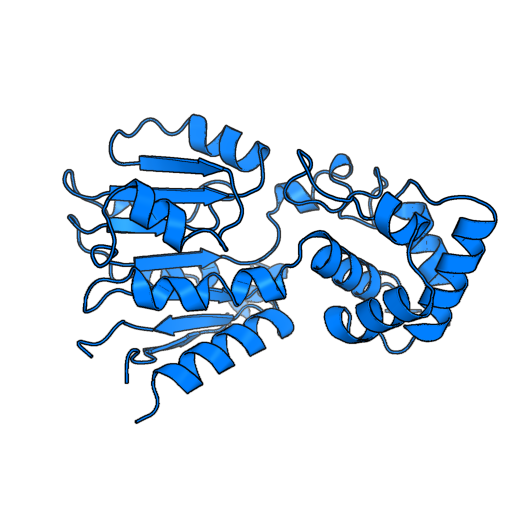 . ASN A 1 346 ? 24.752 -10.633 16.802 1.00 64.69 312 ASN A N 1
ATOM 2221 C CA . ASN A 1 346 ? 23.407 -11.192 16.651 1.00 68.94 312 ASN A CA 1
ATOM 2222 C C . ASN A 1 346 ? 22.519 -11.056 17.895 1.00 69.42 312 ASN A C 1
ATOM 2223 O O . ASN A 1 346 ? 21.331 -11.368 17.838 1.00 71.75 312 ASN A O 1
ATOM 2228 N N . ALA A 1 347 ? 23.088 -10.585 19.005 1.00 63.48 313 ALA A N 1
ATOM 2229 C CA . ALA A 1 347 ? 22.349 -10.472 20.269 1.00 63.69 313 ALA A CA 1
ATOM 2230 C C . ALA A 1 347 ? 21.087 -9.619 20.153 1.00 63.20 313 ALA A C 1
ATOM 2231 O O . ALA A 1 347 ? 21.158 -8.394 20.022 1.00 62.35 313 ALA A O 1
#

InterPro domains:
  IPR002903 Ribosomal RNA small subunit methyltransferase H [MF_01007] (7-311)
  IPR002903 Ribosomal RNA small subunit methyltransferase H [PF01795] (5-310)
  IPR002903 Ribosomal RNA small subunit methyltransferase H [PIRSF004486] (2-311)
  IPR002903 Ribosomal RNA small subunit methyltransferase H [PTHR11265] (4-311)
  IPR002903 Ribosomal RNA small subunit methyltransferase H [TIGR00006] (1-310)
  IPR023397 S-adenosyl-L-methionine-dependent methyltransferase, MraW, recognition domain superfamily [G3DSA:1.10.150.170] (112-214)
  IPR023397 S-adenosyl-L-methionine-dependent methyltransferase, MraW, recognition domain superfamily [SSF81799] (114-213)
  IPR029063 S-adenosyl-L-methionine-dependent methyltransferase superfamily [G3DSA:3.40.50.150] (10-310)
  IPR029063 S-adenosyl-L-methionine-dependent methyltransferase superfamily [SSF53335] (7-310)

Sequence (283 aa):
TTVLLDEAVNGLNIRPDGIYIDGTFGRGGHSRRLILSQLGEEGRLLAIDRDPQAIAVAKTIDDPRFSIIHGPFSALGEYVAERDLIGKIDGILLDLGVSSPQLDDAERGFSFMRDGPLDMRMDPTRGQSAAEWLQTAEEADIAWVLKTYGEERFAKRIARAIVERNREQPMTRTKELAEVVAAATPVKHPATRTFQAVRIWVNSELEEIEQQALKSSLNVLAPGGRLSIISFHSLEDRIVKRFMRENSRGRQLRALGKLMPGEEEVAENPRARSSVLRIAEERTNA

B-factor: mean 47.47, std 17.21, range [21.97, 140.65]

Solvent-accessible surface area: 13698 Å² total; per-residue (Å²): 156,51,15,40,70,42,50,0,3,98,3,0,91,33,110,82,72,0,32,1,1,0,2,24,5,14,69,0,28,18,0,134,53,0,16,87,88,16,26,139,122,3,79,0,0,0,1,21,57,2,43,73,1,28,53,48,1,154,105,44,144,31,141,57,18,40,44,18,71,8,48,27,22,25,0,18,115,19,0,42,125,73,125,12,110,30,126,0,17,0,1,0,2,53,9,26,24,23,61,41,7,54,108,59,7,110,24,0,12,20,36,127,154,49,0,40,4,22,2,40,17,10,46,75,148,59,82,11,0,19,92,18,3,75,101,19,120,62,73,64,0,16,127,3,0,145,51,16,0,80,12,140,60,5,168,127,0,0,90,22,0,15,81,57,10,160,154,113,80,6,83,81,0,85,45,0,6,110,16,0,41,89,26,16,71,191,216,68,45,0,65,90,0,8,44,0,0,34,0,100,22,1,53,11,17,84,17,3,53,82,1,1,147,24,1,15,109,3,8,12,95,42,0,40,1,0,0,3,1,62,21,58,8,2,17,124,12,0,101,89,13,8,103,110,34,33,180,109,185,65,3,115,55,79,36,103,71,108,18,47,166,128,19,37,89,135,65,95,97,0,185,38,3,15,0,26,21,0,28,32,18,133,61

Foldseek 3Di:
DWCLAPVLLVLQVDDQQAEEEEADCQQNRNVVVNVVRHHLNYAYEYEFQAVVSVVNQVPDDDPRYDYDHDFLLCVLVVCVVVVQWQRHQEYEYEADDHVCCVPPLQVQLDLVDKYWQALDSHNVDADGLLRCLLPDDLVVQLVLLCQQLVQPLSNQLSVLSNVCSVPPRDTMSNVSQVSQQVSDPDVRRCVSSSRSSSCVRHVRQVSLLSSLVSCLRRHHAFHKYKYKDQADSNVVNVVVSQVVAPPVHQKPWPDKDATDPVVCVVPVSSVHMMITMMTGHPD

Organism: Escherichia coli (strain K12) (NCBI:txid83333)

Secondary structure (DSSP, 8-state):
--IIIIIHHHHT---TT-EEEES--TTSHHHHHHHTT--TT-EEEEEES-HHHHHHHTT---TTEEEEES-GGGHHHHHHHTT-TT-EEEEEEE-S--HHHHH-GGG---SSS--BS---S-TTSS--HHHHHHH--HHHHHHHIIIII--TTHHHHHHHHHHHHHHS---BHHHHHHHHHHHS----TTHHHHHHHHHHHHTHHHHHHHHHHHHHHHEEEEEEEEEEESSHHHHHHHHHHHHHTT----EEEEEEE---HHHHHH-GGGTT-EEEEEEE---